Protein AF-A0A962EJI1-F1 (afdb_monomer)

Structure (mmCIF, N/CA/C/O backbone):
data_AF-A0A962EJI1-F1
#
_entry.id   AF-A0A962EJI1-F1
#
loop_
_atom_site.group_PDB
_atom_site.id
_atom_site.type_symbol
_atom_site.label_atom_id
_atom_site.label_alt_id
_atom_site.label_comp_id
_atom_site.label_asym_id
_atom_site.label_entity_id
_atom_site.label_seq_id
_atom_site.pdbx_PDB_ins_code
_atom_site.Cartn_x
_atom_site.Cartn_y
_atom_site.Cartn_z
_atom_site.occupancy
_atom_site.B_iso_or_equiv
_atom_site.auth_seq_id
_atom_site.auth_comp_id
_atom_site.auth_asym_id
_atom_site.auth_atom_id
_atom_site.pdbx_PDB_model_num
ATOM 1 N N . MET A 1 1 ? -19.651 -61.451 79.923 1.00 37.97 1 MET A N 1
ATOM 2 C CA . MET A 1 1 ? -18.186 -61.242 79.931 1.00 37.97 1 MET A CA 1
ATOM 3 C C . MET A 1 1 ? -17.567 -61.987 78.747 1.00 37.97 1 MET A C 1
ATOM 5 O O . MET A 1 1 ? -17.910 -63.138 78.554 1.00 37.97 1 MET A O 1
ATOM 9 N N . SER A 1 2 ? -16.692 -61.299 78.000 1.00 35.47 2 SER A N 1
ATOM 10 C CA . SER A 1 2 ? -15.609 -61.770 77.100 1.00 35.47 2 SER A CA 1
ATOM 11 C C . SER A 1 2 ? -15.859 -62.600 75.812 1.00 35.47 2 SER A C 1
ATOM 13 O O . SER A 1 2 ? -15.990 -63.813 75.849 1.00 35.47 2 SER A O 1
ATOM 15 N N . ARG A 1 3 ? -15.883 -61.888 74.667 1.00 38.97 3 ARG A N 1
ATOM 16 C CA . ARG A 1 3 ? -14.889 -61.799 73.553 1.00 38.97 3 ARG A CA 1
ATOM 17 C C . ARG A 1 3 ? -14.146 -63.028 72.938 1.00 38.97 3 ARG A C 1
ATOM 19 O O . ARG A 1 3 ? -13.414 -63.721 73.626 1.00 38.97 3 ARG A O 1
ATOM 26 N N . ILE A 1 4 ? -14.145 -62.997 71.583 1.00 40.22 4 ILE A N 1
ATOM 27 C CA . ILE A 1 4 ? -13.035 -63.137 70.582 1.00 40.22 4 ILE A CA 1
ATOM 28 C C . ILE A 1 4 ? -12.791 -64.489 69.863 1.00 40.22 4 ILE A C 1
ATOM 30 O O . ILE A 1 4 ? -12.141 -65.388 70.374 1.00 40.22 4 ILE A O 1
ATOM 34 N N . LEU A 1 5 ? -13.331 -64.565 68.631 1.00 41.03 5 LEU A N 1
ATOM 35 C CA . LEU A 1 5 ? -12.700 -64.548 67.283 1.00 41.03 5 LEU A CA 1
ATOM 36 C C . LEU A 1 5 ? -11.303 -65.153 67.014 1.00 41.03 5 LEU A C 1
ATOM 38 O O . LEU A 1 5 ? -10.319 -64.740 67.616 1.00 41.03 5 LEU A O 1
ATOM 42 N N . SER A 1 6 ? -11.236 -65.918 65.907 1.00 38.22 6 SER A N 1
ATOM 43 C CA . SER A 1 6 ? -10.336 -65.805 64.718 1.00 38.22 6 SER A CA 1
ATOM 44 C C . SER A 1 6 ? -9.845 -67.186 64.235 1.00 38.22 6 SER A C 1
ATOM 46 O O . SER A 1 6 ? -9.705 -68.077 65.058 1.00 38.22 6 SER A O 1
ATOM 48 N N . SER A 1 7 ? -9.496 -67.485 62.977 1.00 44.50 7 SER A N 1
ATOM 49 C CA . SER A 1 7 ? -9.760 -67.037 61.587 1.00 44.50 7 SER A CA 1
ATOM 50 C C . SER A 1 7 ? -8.966 -68.041 60.668 1.00 44.50 7 SER A C 1
ATOM 52 O O . SER A 1 7 ? -8.564 -69.080 61.193 1.00 44.50 7 SER A O 1
ATOM 54 N N . PRO A 1 8 ? -8.807 -67.903 59.327 1.00 53.12 8 PRO A N 1
ATOM 55 C CA . PRO A 1 8 ? -9.323 -68.912 58.391 1.00 53.12 8 PRO A CA 1
ATOM 56 C C . PRO A 1 8 ? -8.312 -69.503 57.365 1.00 53.12 8 PRO A C 1
ATOM 58 O O . PRO A 1 8 ? -7.119 -69.211 57.367 1.00 53.12 8 PRO A O 1
ATOM 61 N N . LEU A 1 9 ? -8.863 -70.361 56.492 1.00 40.50 9 LEU A N 1
ATOM 62 C CA . LEU A 1 9 ? -8.278 -71.176 55.413 1.00 40.50 9 LEU A CA 1
ATOM 63 C C . LEU A 1 9 ? -8.001 -70.427 54.089 1.00 40.50 9 LEU A C 1
ATOM 65 O O . LEU A 1 9 ? -8.629 -69.417 53.782 1.00 40.50 9 LEU A O 1
ATOM 69 N N . ALA A 1 10 ? -7.114 -71.014 53.273 1.00 41.50 10 ALA A N 1
ATOM 70 C CA . ALA A 1 10 ? -6.660 -70.562 51.952 1.00 41.50 10 ALA A CA 1
ATOM 71 C C . ALA A 1 10 ? -7.259 -71.370 50.772 1.00 41.50 10 ALA A C 1
ATOM 73 O O . ALA A 1 10 ? -7.620 -72.535 50.937 1.00 41.50 10 ALA A O 1
ATOM 74 N N . SER A 1 11 ? -7.280 -70.786 49.560 1.00 37.59 11 SER A N 1
ATOM 75 C CA . SER A 1 11 ? -7.369 -71.499 48.262 1.00 37.59 11 SER A CA 1
ATOM 76 C C . SER A 1 11 ? -6.949 -70.596 47.070 1.00 37.59 11 SER A C 1
ATOM 78 O O . SER A 1 11 ? -6.938 -69.376 47.244 1.00 37.59 11 SER A O 1
ATOM 80 N N . PRO A 1 12 ? -6.561 -71.145 45.891 1.00 45.94 12 PRO A N 1
ATOM 81 C CA . PRO A 1 12 ? -5.580 -70.534 44.986 1.00 45.94 12 PRO A CA 1
ATOM 82 C C . PRO A 1 12 ? -6.158 -69.748 43.790 1.00 45.94 12 PRO A C 1
ATOM 84 O O . PRO A 1 12 ? -7.315 -69.895 43.400 1.00 45.94 12 PRO A O 1
ATOM 87 N N . ILE A 1 13 ? -5.293 -68.930 43.180 1.00 41.53 13 ILE A N 1
ATOM 88 C CA . ILE A 1 13 ? -5.578 -67.966 42.104 1.00 41.53 13 ILE A CA 1
ATOM 89 C C . ILE A 1 13 ? -5.274 -68.570 40.718 1.00 41.53 13 ILE A C 1
ATOM 91 O O . ILE A 1 13 ? -4.205 -69.136 40.501 1.00 41.53 13 ILE A O 1
ATOM 95 N N . ARG A 1 14 ? -6.197 -68.390 39.759 1.00 42.75 14 ARG A N 1
ATOM 96 C CA . ARG A 1 14 ? -5.994 -68.557 38.304 1.00 42.75 14 ARG A CA 1
ATOM 97 C C . ARG A 1 14 ? -5.869 -67.171 37.658 1.00 42.75 14 ARG A C 1
ATOM 99 O O . ARG A 1 14 ? -6.742 -66.332 37.856 1.00 42.75 14 ARG A O 1
ATOM 106 N N . HIS A 1 15 ? -4.811 -66.936 36.883 1.00 38.19 15 HIS A N 1
ATOM 107 C CA . HIS A 1 15 ? -4.583 -65.674 36.172 1.00 38.19 15 HIS A CA 1
ATOM 108 C C . HIS A 1 15 ? -5.435 -65.583 34.894 1.00 38.19 15 HIS A C 1
ATOM 110 O O . HIS A 1 15 ? -5.278 -66.395 33.985 1.00 38.19 15 HIS A O 1
ATOM 116 N N . LEU A 1 16 ? -6.310 -64.575 34.822 1.00 40.06 16 LEU A N 1
ATOM 117 C CA . LEU A 1 16 ? -6.975 -64.116 33.600 1.00 40.06 16 LEU A CA 1
ATOM 118 C C . LEU A 1 16 ? -6.298 -62.804 33.169 1.00 40.06 16 LEU A C 1
ATOM 120 O O . LEU A 1 16 ? -6.292 -61.840 33.932 1.00 40.06 16 LEU A O 1
ATOM 124 N N . ILE A 1 17 ? -5.720 -62.759 31.968 1.00 43.72 17 ILE A N 1
ATOM 125 C CA . ILE A 1 17 ? -5.204 -61.521 31.366 1.00 43.72 17 ILE A CA 1
ATOM 126 C C . ILE A 1 17 ? -6.386 -60.840 30.667 1.00 43.72 17 ILE A C 1
ATOM 128 O O . ILE A 1 17 ? -6.816 -61.273 29.602 1.00 43.72 17 ILE A O 1
ATOM 132 N N . GLY A 1 18 ? -6.951 -59.811 31.301 1.00 37.31 18 GLY A N 1
ATOM 133 C CA . GLY A 1 18 ? -7.968 -58.947 30.703 1.00 37.31 18 GLY A CA 1
ATOM 134 C C . GLY A 1 18 ? -7.310 -57.828 29.897 1.00 37.31 18 GLY A C 1
ATOM 135 O O . GLY A 1 18 ? -6.569 -57.023 30.455 1.00 37.31 18 GLY A O 1
ATOM 136 N N . ALA A 1 19 ? -7.576 -57.774 28.592 1.00 40.53 19 ALA A N 1
ATOM 137 C CA . ALA A 1 19 ? -7.208 -56.641 27.751 1.00 40.53 19 ALA A CA 1
ATOM 138 C C . ALA A 1 19 ? -8.118 -55.447 28.088 1.00 40.53 19 ALA A C 1
ATOM 140 O O . ALA A 1 19 ? -9.315 -55.458 27.804 1.00 40.53 19 ALA A O 1
ATOM 141 N N . LEU A 1 20 ? -7.545 -54.430 28.730 1.00 37.09 20 L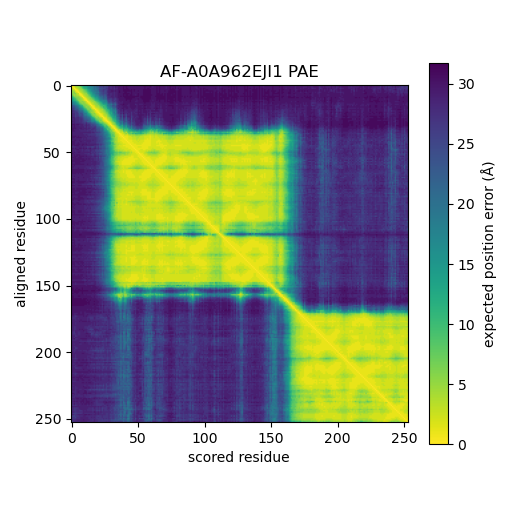EU A N 1
ATOM 142 C CA . LEU A 1 20 ? -8.203 -53.161 29.018 1.00 37.09 20 LEU A CA 1
ATOM 143 C C . LEU A 1 20 ? -8.188 -52.309 27.739 1.00 37.09 20 LEU A C 1
ATOM 145 O O . LEU A 1 20 ? -7.159 -51.741 27.381 1.00 37.09 20 LEU A O 1
ATOM 149 N N . ILE A 1 21 ? -9.316 -52.237 27.030 1.00 44.16 21 ILE A N 1
ATOM 150 C CA . ILE A 1 21 ? -9.494 -51.279 25.933 1.00 44.16 21 ILE A CA 1
ATOM 151 C C . ILE A 1 21 ? -9.747 -49.910 26.571 1.00 44.16 21 ILE A C 1
ATOM 153 O O . ILE A 1 21 ? -10.831 -49.640 27.086 1.00 44.16 21 ILE A O 1
ATOM 157 N N . LEU A 1 22 ? -8.722 -49.058 26.569 1.00 37.25 22 LEU A N 1
ATOM 158 C CA . LEU A 1 22 ? -8.846 -47.651 26.931 1.00 37.25 22 LEU A CA 1
ATOM 159 C C . LEU A 1 22 ? -9.613 -46.932 25.807 1.00 37.25 22 LEU A C 1
ATOM 161 O O . LEU A 1 22 ? -9.073 -46.715 24.724 1.00 37.25 22 LEU A O 1
ATOM 165 N N . PHE A 1 23 ? -10.863 -46.542 26.055 1.00 42.94 23 PHE A N 1
ATOM 166 C CA . PHE A 1 23 ? -11.499 -45.487 25.266 1.00 42.94 23 PHE A CA 1
ATOM 167 C C . PHE A 1 23 ? -10.866 -44.158 25.685 1.00 42.94 23 PHE A C 1
ATOM 169 O O . PHE A 1 23 ? -11.200 -43.605 26.732 1.00 42.94 23 PHE A O 1
ATOM 176 N N . ALA A 1 24 ? -9.922 -43.653 24.891 1.00 44.16 24 ALA A N 1
ATOM 177 C CA . ALA A 1 24 ? -9.497 -42.267 25.008 1.00 44.16 24 ALA A CA 1
ATOM 178 C C . ALA A 1 24 ? -10.683 -41.384 24.596 1.00 44.16 24 ALA A C 1
ATOM 180 O O . ALA A 1 24 ? -11.098 -41.389 23.437 1.00 44.16 24 ALA A O 1
ATOM 181 N N . ALA A 1 25 ? -11.264 -40.657 25.550 1.00 44.22 25 ALA A N 1
ATOM 182 C CA . ALA A 1 25 ? -12.193 -39.587 25.231 1.00 44.22 25 ALA A CA 1
ATOM 183 C C . ALA A 1 25 ? -11.424 -38.538 24.417 1.00 44.22 25 ALA A C 1
ATOM 185 O O . ALA A 1 25 ? -10.485 -37.924 24.923 1.00 44.22 25 ALA A O 1
ATOM 186 N N . ILE A 1 26 ? -11.802 -38.357 23.151 1.00 48.22 26 ILE A N 1
ATOM 187 C CA . ILE A 1 26 ? -11.354 -37.217 22.357 1.00 48.22 26 ILE A CA 1
ATOM 188 C C . ILE A 1 26 ? -12.030 -35.999 22.981 1.00 48.22 26 ILE A C 1
ATOM 190 O O . ILE A 1 26 ? -13.184 -35.693 22.692 1.00 48.22 26 ILE A O 1
ATOM 194 N N . VAL A 1 27 ? -11.328 -35.334 23.894 1.00 48.09 27 VAL A N 1
ATOM 195 C CA . VAL A 1 27 ? -11.632 -33.943 24.205 1.00 48.09 27 VAL A CA 1
ATOM 196 C C . VAL A 1 27 ? -11.301 -33.185 22.920 1.00 48.09 27 VAL A C 1
ATOM 198 O O . VAL A 1 27 ? -10.161 -33.306 22.462 1.00 48.09 27 VAL A O 1
ATOM 201 N N . PRO A 1 28 ? -12.240 -32.463 22.284 1.00 48.31 28 PRO A N 1
ATOM 202 C CA . PRO A 1 28 ? -11.873 -31.538 21.227 1.00 48.31 28 PRO A CA 1
ATOM 203 C C . PRO A 1 28 ? -10.970 -30.487 21.873 1.00 48.31 28 PRO A C 1
ATOM 205 O O . PRO A 1 28 ? -11.436 -29.571 22.547 1.00 48.31 28 PRO A O 1
ATOM 208 N N . GLY A 1 29 ? -9.658 -30.683 21.760 1.00 44.38 29 GLY A N 1
ATOM 209 C CA . GLY A 1 29 ? -8.701 -29.648 22.090 1.00 44.38 29 GLY A CA 1
ATOM 210 C C . GLY A 1 29 ? -8.988 -28.491 21.152 1.00 44.38 29 GLY A C 1
ATOM 211 O O . GLY A 1 29 ? -9.020 -2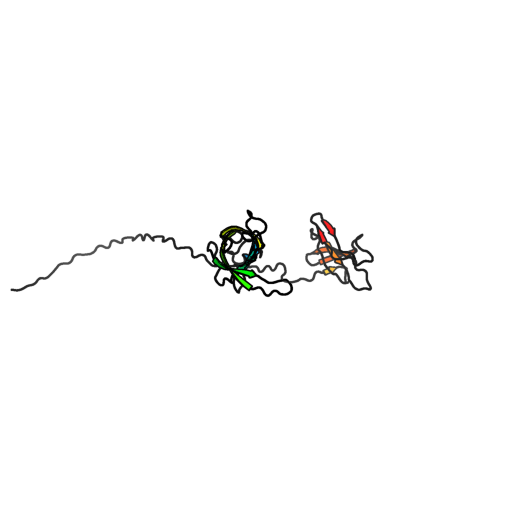8.691 19.937 1.00 44.38 29 GLY A O 1
ATOM 212 N N . SER A 1 30 ? -9.229 -27.301 21.704 1.00 54.75 30 SER A N 1
ATOM 213 C CA . SER A 1 30 ? -9.106 -26.082 20.917 1.00 54.75 30 SER A CA 1
ATOM 214 C C . SER A 1 30 ? -7.762 -26.161 20.207 1.00 54.75 30 SER A C 1
ATOM 216 O O . SER A 1 30 ? -6.723 -26.249 20.865 1.00 54.75 30 SER A O 1
ATOM 218 N N . LEU A 1 31 ? -7.783 -26.186 18.875 1.00 51.12 31 LEU A N 1
ATOM 219 C CA . LEU A 1 31 ? -6.605 -25.831 18.103 1.00 51.12 31 LEU A CA 1
ATOM 220 C C . LEU A 1 31 ? -6.277 -24.411 18.554 1.00 51.12 31 LEU A C 1
ATOM 222 O O . LEU A 1 31 ? -7.007 -23.480 18.225 1.00 51.12 31 LEU A O 1
ATOM 226 N N . ALA A 1 32 ? -5.267 -24.261 19.411 1.00 51.28 32 ALA A N 1
ATOM 227 C CA . ALA A 1 32 ? -4.707 -22.950 19.672 1.00 51.28 32 ALA A CA 1
ATOM 228 C C . ALA A 1 32 ? -4.275 -22.422 18.304 1.00 51.28 32 ALA A C 1
ATOM 230 O O . ALA A 1 32 ? -3.506 -23.096 17.612 1.00 51.28 32 ALA A O 1
ATOM 231 N N . ALA A 1 33 ? -4.850 -21.297 17.882 1.00 56.69 33 ALA A N 1
ATOM 232 C CA . ALA A 1 33 ? -4.404 -20.647 16.668 1.00 56.69 33 ALA A CA 1
ATOM 233 C C . ALA A 1 33 ? -2.918 -20.331 16.869 1.00 56.69 33 ALA A C 1
ATOM 235 O O . ALA A 1 33 ? -2.510 -19.772 17.886 1.00 56.69 33 ALA A O 1
ATOM 236 N N . LEU A 1 34 ? -2.084 -20.845 15.971 1.00 58.62 34 LEU A N 1
ATOM 237 C CA . LEU A 1 34 ? -0.660 -20.564 16.014 1.00 58.62 34 LEU A CA 1
ATOM 238 C C . LEU A 1 34 ? -0.446 -19.157 15.446 1.00 58.62 34 LEU A C 1
ATOM 240 O O . LEU A 1 34 ? -1.160 -18.771 14.517 1.00 58.62 34 LEU A O 1
ATOM 244 N N . PRO A 1 35 ? 0.516 -18.390 15.983 1.00 65.94 35 PRO A N 1
ATOM 245 C CA . PRO A 1 35 ? 0.858 -17.098 15.413 1.00 65.94 35 PRO A CA 1
ATOM 246 C C . PRO A 1 35 ? 1.312 -17.273 13.961 1.00 65.94 35 PRO A C 1
ATOM 248 O O . PRO A 1 35 ? 1.970 -18.261 13.621 1.00 65.94 35 PRO A O 1
ATOM 251 N N . LEU A 1 36 ? 0.978 -16.290 13.126 1.00 73.88 36 LEU A N 1
ATOM 252 C CA . LEU A 1 36 ? 1.404 -16.238 11.730 1.00 73.88 36 LEU A CA 1
ATOM 253 C C . LEU A 1 36 ? 2.932 -16.322 11.621 1.00 73.88 36 LEU A C 1
ATOM 255 O O . LEU A 1 36 ? 3.654 -15.650 12.360 1.00 73.88 36 LEU A O 1
ATOM 259 N N . SER A 1 37 ? 3.433 -17.100 10.663 1.00 76.31 37 SER A N 1
ATOM 260 C CA . SER A 1 37 ? 4.868 -17.171 10.361 1.00 76.31 37 SER A CA 1
ATOM 261 C C . SER A 1 37 ? 5.376 -15.922 9.640 1.00 76.31 37 SER A C 1
ATOM 263 O O . SER A 1 37 ? 6.553 -15.588 9.761 1.00 76.31 37 SER A O 1
ATOM 265 N N . GLN A 1 38 ? 4.501 -15.234 8.899 1.00 81.75 38 GLN A N 1
ATOM 266 C CA . GLN A 1 38 ? 4.799 -13.995 8.176 1.00 81.75 38 GLN A CA 1
ATOM 267 C C . GLN A 1 38 ? 3.653 -12.977 8.336 1.00 81.75 38 GLN A C 1
ATOM 269 O O . GLN A 1 38 ? 2.924 -12.690 7.381 1.00 81.75 38 GLN A O 1
ATOM 274 N N . PRO A 1 39 ? 3.460 -12.395 9.534 1.00 85.44 39 PRO A N 1
ATOM 275 C CA . PRO A 1 39 ? 2.362 -11.459 9.784 1.00 85.44 39 PRO A CA 1
ATOM 276 C C . PRO A 1 39 ? 2.482 -10.160 8.964 1.00 85.44 39 PRO A C 1
ATOM 278 O O . PRO A 1 39 ? 1.483 -9.482 8.731 1.00 85.44 39 PRO A O 1
ATOM 281 N N . GLN A 1 40 ? 3.677 -9.825 8.460 1.00 88.06 40 GLN A N 1
ATOM 282 C CA . GLN A 1 40 ? 3.925 -8.652 7.615 1.00 88.06 40 GLN A CA 1
ATOM 283 C C . GLN A 1 40 ? 3.166 -8.704 6.284 1.00 88.06 40 GLN A C 1
ATOM 285 O O . GLN A 1 40 ? 2.853 -7.645 5.740 1.00 88.06 40 GLN A O 1
ATOM 290 N N . ALA A 1 41 ? 2.809 -9.898 5.796 1.00 87.00 41 ALA A N 1
ATOM 291 C CA . ALA A 1 41 ? 2.001 -10.080 4.588 1.00 87.00 41 ALA A CA 1
ATOM 292 C C . ALA A 1 41 ? 0.572 -9.509 4.722 1.00 87.00 41 ALA A C 1
ATOM 294 O O . ALA A 1 41 ? -0.072 -9.202 3.720 1.00 87.00 41 ALA A O 1
ATOM 295 N N . LEU A 1 42 ? 0.086 -9.296 5.952 1.00 91.25 42 LEU A N 1
ATOM 296 C CA . LEU A 1 42 ? -1.187 -8.609 6.199 1.00 91.25 42 LEU A CA 1
ATOM 297 C C . LEU A 1 42 ? -1.101 -7.091 5.971 1.00 91.25 42 LEU A C 1
ATOM 299 O O . LEU A 1 42 ? -2.134 -6.424 5.854 1.00 91.25 42 LEU A O 1
ATOM 303 N N . SER A 1 43 ? 0.113 -6.532 5.895 1.00 93.81 43 SER A N 1
ATOM 304 C CA . SER A 1 43 ? 0.310 -5.104 5.654 1.00 93.81 43 SER A CA 1
ATOM 305 C C . SER A 1 43 ? -0.158 -4.722 4.256 1.00 93.81 43 SER A C 1
ATOM 307 O O . SER A 1 43 ? 0.283 -5.305 3.261 1.00 93.81 43 SER A O 1
ATOM 309 N N . GLY A 1 44 ? -1.019 -3.714 4.167 1.00 93.62 44 GLY A N 1
ATOM 310 C CA . GLY A 1 44 ? -1.591 -3.282 2.905 1.00 93.62 44 GLY A CA 1
ATOM 311 C C . GLY A 1 44 ? -2.879 -2.482 3.034 1.00 93.62 44 GLY A C 1
ATOM 312 O O . GLY A 1 44 ? -3.359 -2.190 4.128 1.00 93.62 44 GLY A O 1
ATOM 313 N N . ALA A 1 45 ? -3.442 -2.147 1.877 1.00 94.88 45 ALA A N 1
ATOM 314 C CA . ALA A 1 45 ? -4.764 -1.566 1.725 1.00 94.88 45 ALA A CA 1
ATOM 315 C C . ALA A 1 45 ? -5.833 -2.667 1.654 1.00 94.88 45 ALA A C 1
ATOM 317 O O . ALA A 1 45 ? -5.747 -3.586 0.835 1.00 94.88 45 ALA A O 1
ATOM 318 N N . TRP A 1 46 ? -6.864 -2.520 2.478 1.00 96.25 46 TRP A N 1
ATOM 319 C CA . TRP A 1 46 ? -8.014 -3.411 2.591 1.00 96.25 46 TRP A CA 1
ATOM 320 C C . TRP A 1 46 ? -9.301 -2.614 2.390 1.00 96.25 46 TRP A C 1
ATOM 322 O O . TRP A 1 46 ? -9.406 -1.470 2.833 1.00 96.25 46 TRP A O 1
ATOM 332 N N . TYR A 1 47 ? -10.297 -3.203 1.741 1.00 96.75 47 TYR A N 1
ATOM 333 C CA . TYR A 1 47 ? -11.564 -2.530 1.450 1.00 96.75 47 TYR A CA 1
ATOM 334 C C . TYR A 1 47 ? -12.727 -3.517 1.471 1.00 96.75 47 TYR A C 1
ATOM 336 O O . TYR A 1 47 ? -12.507 -4.722 1.394 1.00 96.75 47 TYR A O 1
ATOM 344 N N . ASP A 1 48 ? -13.953 -3.005 1.573 1.00 97.25 48 ASP A N 1
ATOM 345 C CA . ASP A 1 48 ? -15.159 -3.802 1.358 1.00 97.25 48 ASP A CA 1
ATOM 346 C C . ASP A 1 48 ? -15.620 -3.642 -0.096 1.00 97.25 48 ASP A C 1
ATOM 348 O O . ASP A 1 48 ? -15.943 -2.527 -0.496 1.00 97.25 48 ASP A O 1
ATOM 352 N N . PRO A 1 49 ? -15.676 -4.706 -0.917 1.00 94.62 49 PRO A N 1
ATOM 353 C CA . PRO A 1 49 ? -16.143 -4.601 -2.299 1.00 94.62 49 PRO A CA 1
ATOM 354 C C . PRO A 1 49 ? -17.578 -4.074 -2.459 1.00 94.62 49 PRO A C 1
ATOM 356 O O . PRO A 1 49 ? -17.947 -3.646 -3.554 1.00 94.62 49 PRO A O 1
ATOM 359 N N . ALA A 1 50 ? -18.398 -4.117 -1.404 1.00 93.06 50 ALA A N 1
ATOM 360 C CA . ALA A 1 50 ? -19.752 -3.576 -1.393 1.00 93.06 50 ALA A CA 1
ATOM 361 C C . ALA A 1 50 ? -19.813 -2.072 -1.058 1.00 93.06 50 ALA A C 1
ATOM 363 O O . ALA A 1 50 ? -20.881 -1.472 -1.218 1.00 93.06 50 ALA A O 1
ATOM 364 N N . SER A 1 51 ? -18.710 -1.445 -0.624 1.00 88.12 51 SER A N 1
ATOM 365 C CA . SER A 1 51 ? -18.643 -0.006 -0.344 1.00 88.12 51 SER A CA 1
AT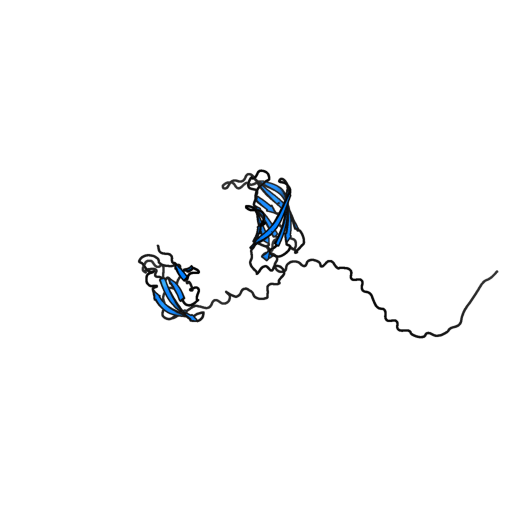OM 366 C C . SER A 1 51 ? -17.472 0.680 -1.059 1.00 88.12 51 SER A C 1
ATOM 368 O O . SER A 1 51 ? -16.357 0.182 -1.146 1.00 88.12 51 SER A O 1
ATOM 370 N N . ASN A 1 52 ? -17.731 1.867 -1.611 1.00 89.44 52 ASN A N 1
ATOM 371 C CA . ASN A 1 52 ? -16.730 2.652 -2.337 1.00 89.44 52 ASN A CA 1
ATOM 372 C C . ASN A 1 52 ? -16.349 3.911 -1.551 1.00 89.44 52 ASN A C 1
ATOM 374 O O . ASN A 1 52 ? -17.174 4.477 -0.837 1.00 89.44 52 ASN A O 1
ATOM 378 N N . GLY A 1 53 ? -15.124 4.402 -1.763 1.00 91.25 53 GLY A N 1
ATOM 379 C CA . GLY A 1 53 ? -14.650 5.675 -1.198 1.00 91.25 53 GLY A CA 1
ATOM 380 C C . GLY A 1 53 ? -14.135 5.588 0.241 1.00 91.25 53 GLY A C 1
ATOM 381 O O . GLY A 1 53 ? -13.844 6.615 0.847 1.00 91.25 53 GLY A O 1
ATOM 382 N N . GLU A 1 54 ? -14.000 4.380 0.777 1.00 96.00 54 GLU A N 1
ATOM 383 C CA . GLU A 1 54 ? -13.505 4.128 2.123 1.00 96.00 54 GLU A CA 1
ATOM 384 C C . GLU A 1 54 ? -12.654 2.859 2.166 1.00 96.00 54 GLU A C 1
ATOM 386 O O . GLU A 1 54 ? -12.724 2.014 1.275 1.00 96.00 54 GLU A O 1
ATOM 391 N N . GLY A 1 55 ? -11.837 2.720 3.203 1.00 97.38 55 GLY A N 1
ATOM 392 C CA . GLY A 1 55 ? -10.977 1.556 3.348 1.00 97.38 55 GLY A CA 1
ATOM 393 C C . GLY A 1 55 ? -10.046 1.649 4.540 1.00 97.38 55 GLY A C 1
ATOM 394 O O . GLY A 1 55 ? -10.011 2.647 5.263 1.00 97.38 55 GLY A O 1
ATOM 395 N N . TYR A 1 56 ? -9.291 0.581 4.733 1.00 98.25 56 TYR A N 1
ATOM 396 C CA . TYR A 1 56 ? -8.350 0.408 5.822 1.00 98.25 56 TYR A CA 1
ATOM 397 C C . TYR A 1 56 ? -6.941 0.304 5.252 1.00 98.25 56 TYR A C 1
ATOM 399 O O . TYR A 1 56 ? -6.731 -0.290 4.195 1.00 98.25 56 TYR A O 1
ATOM 407 N N . PHE A 1 57 ? -5.966 0.843 5.968 1.00 97.81 57 PHE A N 1
ATOM 408 C CA . PHE A 1 57 ? -4.565 0.548 5.724 1.00 97.81 57 PHE A CA 1
ATOM 409 C C . PHE A 1 57 ? -3.984 -0.086 6.979 1.00 97.81 57 PHE A C 1
ATOM 411 O O . PHE A 1 57 ? -4.024 0.497 8.060 1.00 97.81 57 PHE A O 1
ATOM 418 N N . VAL A 1 58 ? -3.481 -1.304 6.837 1.00 97.25 58 VAL A N 1
ATOM 419 C CA . VAL A 1 58 ? -2.867 -2.065 7.922 1.00 97.25 58 VAL A CA 1
ATOM 420 C C . VAL A 1 58 ? -1.365 -2.039 7.712 1.00 97.25 58 VAL A C 1
ATOM 422 O O . VAL A 1 58 ? -0.883 -2.324 6.618 1.00 97.25 58 VAL A O 1
ATOM 425 N N . LEU A 1 59 ? -0.621 -1.720 8.763 1.00 95.56 59 LEU A N 1
ATOM 426 C CA . LEU A 1 59 ? 0.826 -1.849 8.800 1.00 95.56 59 LEU A CA 1
ATOM 427 C C . LEU A 1 59 ? 1.191 -2.796 9.932 1.00 95.56 59 LEU A C 1
ATOM 429 O O . LEU A 1 59 ? 0.906 -2.506 11.090 1.00 95.56 59 LEU A O 1
ATOM 433 N N . VAL A 1 60 ? 1.847 -3.899 9.594 1.00 93.38 60 VAL A N 1
ATOM 434 C CA . VAL A 1 60 ? 2.427 -4.843 10.545 1.00 93.38 60 VAL A CA 1
ATOM 435 C C . VAL A 1 60 ? 3.944 -4.738 10.457 1.00 93.38 60 VAL A C 1
ATOM 437 O O . VAL A 1 60 ? 4.542 -5.034 9.423 1.00 93.38 60 VAL A O 1
ATOM 440 N N . ALA A 1 61 ? 4.567 -4.324 11.555 1.00 90.19 61 ALA A N 1
ATOM 441 C CA . ALA A 1 61 ? 6.014 -4.211 11.697 1.00 90.19 61 ALA A CA 1
ATOM 442 C C . ALA A 1 61 ? 6.484 -4.928 12.972 1.00 90.19 61 ALA A C 1
ATOM 444 O O . ALA A 1 61 ? 5.675 -5.368 13.787 1.00 90.19 61 ALA A O 1
ATOM 445 N N . GLU A 1 62 ? 7.800 -5.015 13.177 1.00 86.50 62 GLU A N 1
ATOM 446 C CA . GLU A 1 62 ? 8.382 -5.622 14.387 1.00 86.50 62 GLU A CA 1
ATOM 447 C C . GLU A 1 62 ? 7.920 -4.933 15.681 1.00 86.50 62 GLU A C 1
ATOM 449 O O . GLU A 1 62 ? 7.761 -5.580 16.712 1.00 86.50 62 GLU A O 1
ATOM 454 N N . SER A 1 63 ? 7.664 -3.623 15.630 1.00 89.00 63 SER A N 1
ATOM 455 C CA . SER A 1 63 ? 7.186 -2.833 16.770 1.00 89.00 63 SER A CA 1
ATOM 456 C C . SER A 1 63 ? 5.693 -3.007 17.078 1.00 89.00 63 SER A C 1
ATOM 458 O O . SER A 1 63 ? 5.207 -2.425 18.047 1.00 89.00 63 SER A O 1
ATOM 460 N N . GLY A 1 64 ? 4.956 -3.748 16.246 1.00 93.88 64 GLY A N 1
ATOM 461 C CA . GLY A 1 64 ? 3.518 -3.961 16.374 1.00 93.88 64 GLY A CA 1
ATOM 462 C C . GLY A 1 64 ? 2.731 -3.616 15.110 1.00 93.88 64 GLY A C 1
ATOM 463 O O . GLY A 1 64 ? 3.288 -3.230 14.078 1.00 93.88 64 GLY A O 1
ATOM 464 N N . MET A 1 65 ? 1.411 -3.755 15.211 1.00 96.62 65 MET A N 1
ATOM 465 C CA . MET A 1 65 ? 0.458 -3.458 14.145 1.00 96.62 65 MET A CA 1
ATOM 466 C C . MET A 1 65 ? -0.301 -2.160 14.426 1.00 96.62 65 MET A C 1
ATOM 468 O O . MET A 1 65 ? -0.779 -1.939 15.536 1.00 96.62 65 MET A O 1
ATOM 472 N N . VAL A 1 66 ? -0.464 -1.332 13.397 1.00 98.06 66 VAL A N 1
ATOM 473 C CA . VAL A 1 66 ? -1.360 -0.169 13.401 1.00 98.06 66 VAL A CA 1
ATOM 474 C C . VAL A 1 66 ? -2.318 -0.299 12.225 1.00 98.06 66 VAL A C 1
ATOM 476 O O . VAL A 1 66 ? -1.923 -0.703 11.131 1.00 98.06 66 VAL A O 1
ATOM 479 N N . ALA A 1 67 ? -3.577 0.061 12.446 1.00 98.25 67 ALA A N 1
ATOM 480 C CA . ALA A 1 67 ? -4.573 0.186 11.398 1.00 98.25 67 ALA A CA 1
ATOM 481 C C . ALA A 1 67 ? -5.043 1.638 11.309 1.00 98.25 67 ALA A C 1
ATOM 483 O O . ALA A 1 67 ? -5.372 2.268 12.316 1.00 98.25 67 ALA A O 1
ATOM 484 N N . THR A 1 68 ? -5.110 2.165 10.093 1.00 98.44 68 THR A N 1
ATOM 485 C CA . THR A 1 68 ? -5.833 3.400 9.801 1.00 98.44 68 THR A CA 1
ATOM 486 C C . THR A 1 68 ? -7.082 3.088 9.001 1.00 98.44 68 THR A C 1
ATOM 488 O O . THR A 1 68 ? -7.133 2.117 8.247 1.00 98.44 68 THR A O 1
ATOM 491 N N . TRP A 1 69 ? -8.108 3.911 9.172 1.00 98.44 69 TRP A N 1
ATOM 492 C CA . TRP A 1 69 ? -9.307 3.875 8.350 1.00 98.44 69 TRP A CA 1
ATOM 493 C C . TRP A 1 69 ? -9.565 5.255 7.759 1.00 98.44 69 TRP A C 1
ATOM 495 O O . TRP A 1 69 ? -9.459 6.270 8.450 1.00 98.44 69 TRP A O 1
ATOM 505 N N . TYR A 1 70 ? -9.919 5.278 6.481 1.00 98.06 70 TYR A N 1
ATOM 506 C CA . TYR A 1 70 ? -10.281 6.477 5.743 1.00 98.06 70 TYR A CA 1
ATOM 507 C C . TYR A 1 70 ? -11.706 6.317 5.230 1.00 98.06 70 TYR A C 1
ATOM 509 O O . TYR A 1 70 ? -12.012 5.325 4.571 1.00 98.06 70 TYR A O 1
ATOM 517 N N . GLY A 1 71 ? -12.562 7.298 5.494 1.00 97.44 71 GLY A N 1
ATOM 518 C CA . GLY A 1 71 ? -13.913 7.333 4.950 1.00 97.44 71 GLY A CA 1
ATOM 519 C C . GLY A 1 71 ? -14.656 8.585 5.390 1.00 97.44 71 GLY A C 1
ATOM 520 O O . GLY A 1 71 ? -14.096 9.685 5.342 1.00 97.44 71 GLY A O 1
ATOM 521 N N . TYR A 1 72 ? -15.914 8.419 5.797 1.00 96.88 72 TYR A N 1
ATOM 522 C CA . TYR A 1 72 ? -16.818 9.520 6.116 1.00 96.88 72 TYR A CA 1
ATOM 523 C C . TYR A 1 72 ? -17.552 9.314 7.448 1.00 96.88 72 TYR A C 1
ATOM 525 O O . TYR A 1 72 ? -17.859 8.183 7.821 1.00 96.88 72 TYR A O 1
ATOM 533 N N . ASP A 1 73 ? -17.821 10.406 8.159 1.00 96.44 73 ASP A N 1
ATOM 534 C CA . ASP A 1 73 ? -18.625 10.422 9.385 1.00 96.44 73 ASP A CA 1
ATOM 535 C C . ASP A 1 73 ? -20.138 10.328 9.095 1.00 96.44 73 ASP A C 1
ATOM 537 O O . ASP A 1 73 ? -20.572 10.304 7.937 1.00 96.44 73 ASP A O 1
ATOM 541 N N . ALA A 1 74 ? -20.970 10.293 10.142 1.00 96.38 74 ALA A N 1
ATOM 542 C CA . ALA A 1 74 ? -22.424 10.172 9.989 1.00 96.38 74 ALA A CA 1
ATOM 543 C C . ALA A 1 74 ? -23.089 11.402 9.328 1.00 96.38 74 ALA A C 1
ATOM 545 O O . ALA A 1 74 ? -24.272 11.357 8.986 1.00 96.38 74 ALA A O 1
ATOM 546 N N . GLN A 1 75 ? -22.353 12.503 9.139 1.00 96.88 75 GLN A N 1
ATOM 547 C CA . GLN A 1 75 ? -22.792 13.710 8.435 1.00 96.88 75 GLN A CA 1
ATOM 548 C C . GLN A 1 75 ? -22.178 13.828 7.026 1.00 96.88 75 GLN A C 1
ATOM 550 O O . GLN A 1 75 ? -22.402 14.826 6.334 1.00 96.88 75 GLN A O 1
ATOM 555 N N . GLY A 1 76 ? -21.422 12.822 6.578 1.00 95.31 76 GLY A N 1
ATOM 556 C CA . GLY A 1 76 ? -20.789 12.780 5.263 1.00 95.31 76 GLY A CA 1
ATOM 557 C C . GLY A 1 76 ? -19.511 13.618 5.139 1.00 95.31 76 GLY A C 1
ATOM 558 O O . GLY A 1 76 ? -19.057 13.854 4.018 1.00 95.31 76 GLY A O 1
ATOM 559 N N . GLN A 1 77 ? -18.919 14.089 6.241 1.00 95.44 77 GLN A N 1
ATOM 560 C CA . GLN A 1 77 ? -17.601 14.733 6.213 1.00 95.44 77 GLN A CA 1
ATOM 561 C C . GLN A 1 77 ? -16.492 13.685 6.229 1.00 95.44 77 GLN A C 1
ATOM 563 O O . GLN A 1 77 ? -16.679 12.580 6.724 1.00 95.44 77 GLN A O 1
ATOM 568 N N . ARG A 1 78 ? -15.314 14.023 5.691 1.00 95.25 78 ARG A N 1
ATOM 569 C CA . ARG A 1 78 ? -14.160 13.111 5.711 1.00 95.25 78 ARG A CA 1
ATOM 570 C C . ARG A 1 78 ? -13.739 12.819 7.148 1.00 95.25 78 ARG A C 1
ATOM 572 O O . ARG A 1 78 ? -13.496 13.746 7.917 1.00 95.25 78 ARG A O 1
ATOM 579 N N . LEU A 1 79 ? -13.558 11.542 7.449 1.00 95.62 79 LEU A N 1
ATOM 580 C CA . LEU A 1 79 ? -13.119 11.047 8.742 1.00 95.62 79 LEU A CA 1
ATOM 581 C C . LEU A 1 79 ? -11.934 10.105 8.548 1.00 95.62 79 LEU A C 1
ATOM 583 O O . LEU A 1 79 ? -12.006 9.140 7.786 1.00 95.62 79 LEU A O 1
ATOM 587 N N . TRP A 1 80 ? -10.840 10.405 9.244 1.00 96.56 80 TRP A N 1
ATOM 588 C CA . TRP A 1 80 ? -9.634 9.587 9.267 1.00 96.56 80 TRP A CA 1
ATOM 589 C C . TRP A 1 80 ? -9.394 9.118 10.693 1.00 96.56 80 TRP A C 1
ATOM 591 O O . TRP A 1 80 ? -9.344 9.932 11.619 1.00 96.56 80 TRP A O 1
ATOM 601 N N . LEU A 1 81 ? -9.256 7.809 10.852 1.00 98.31 81 LEU A N 1
ATOM 602 C CA . LEU A 1 81 ? -9.057 7.156 12.135 1.00 98.31 81 LEU A CA 1
ATOM 603 C C . LEU A 1 81 ? -7.706 6.455 12.142 1.00 98.31 81 LEU A C 1
ATOM 605 O O . LEU A 1 81 ? -7.308 5.857 11.143 1.00 98.31 81 LEU A O 1
ATOM 609 N N . VAL A 1 82 ? -7.025 6.503 13.278 1.00 98.00 82 VAL A N 1
ATOM 610 C CA . VAL A 1 82 ? -5.793 5.755 13.540 1.00 98.00 82 VAL A CA 1
ATOM 611 C C . VAL A 1 82 ? -5.965 4.953 14.818 1.00 98.00 82 VAL A C 1
ATOM 613 O O . VAL A 1 82 ? -6.519 5.456 15.798 1.00 98.00 82 VAL A O 1
ATOM 616 N N . SER A 1 83 ? -5.535 3.697 14.803 1.00 98.56 83 SER A N 1
ATOM 617 C CA . SER A 1 83 ? -5.560 2.853 15.988 1.00 98.56 83 SER A CA 1
ATOM 618 C C . SER A 1 83 ? -4.406 3.155 16.937 1.00 98.56 83 SER A C 1
ATOM 620 O O . SER A 1 83 ? -3.380 3.714 16.552 1.00 98.56 83 SER A O 1
ATOM 622 N N . GLU A 1 84 ? -4.534 2.706 18.181 1.00 97.75 84 GLU A N 1
ATOM 623 C CA . GLU A 1 84 ? -3.351 2.406 18.990 1.00 97.75 84 GLU A CA 1
ATOM 624 C C . GLU A 1 84 ? -2.490 1.304 18.343 1.00 97.75 84 GLU A C 1
ATOM 626 O O . GLU A 1 84 ? -2.933 0.591 17.434 1.00 97.75 84 GLU A O 1
ATOM 631 N N . THR A 1 85 ? -1.258 1.147 18.825 1.00 97.88 85 THR A N 1
ATOM 632 C CA . THR A 1 85 ? -0.372 0.064 18.385 1.00 97.88 85 THR A CA 1
ATOM 633 C C . THR A 1 85 ? -0.732 -1.239 19.091 1.00 97.88 85 THR A C 1
ATOM 635 O O . THR A 1 85 ? -0.641 -1.340 20.314 1.00 97.88 85 THR A O 1
ATOM 638 N N . PHE A 1 86 ? -1.072 -2.265 18.318 1.00 97.56 86 PHE A N 1
ATOM 639 C CA . PHE A 1 86 ? -1.203 -3.631 18.806 1.00 97.56 86 PHE A CA 1
ATOM 640 C C . PHE A 1 86 ? 0.170 -4.296 18.907 1.00 97.56 86 PHE A C 1
ATOM 642 O O . PHE A 1 86 ? 0.878 -4.402 17.910 1.00 97.56 86 PHE A O 1
ATOM 649 N N . THR A 1 87 ? 0.542 -4.777 20.092 1.00 95.50 87 THR A N 1
ATOM 650 C CA . THR A 1 87 ? 1.844 -5.426 20.346 1.00 95.50 87 THR A CA 1
ATOM 651 C C . THR A 1 87 ? 1.744 -6.937 20.570 1.00 95.50 87 THR A C 1
ATOM 653 O O . THR A 1 87 ? 2.745 -7.580 20.879 1.00 95.50 87 THR A O 1
ATOM 656 N N . GLY A 1 88 ? 0.544 -7.512 20.442 1.00 90.81 88 GLY A N 1
ATOM 657 C CA . GLY A 1 88 ? 0.334 -8.955 20.517 1.00 90.81 88 GLY A CA 1
ATOM 658 C C . GLY A 1 88 ? 0.645 -9.668 19.200 1.00 90.81 88 GLY A C 1
ATOM 659 O O . GLY A 1 88 ? 0.930 -9.044 18.178 1.00 90.81 88 GLY A O 1
ATOM 660 N N . ASN A 1 89 ? 0.537 -10.995 19.220 1.00 88.31 89 ASN A N 1
ATOM 661 C CA . ASN A 1 89 ? 0.606 -11.791 17.999 1.00 88.31 89 ASN A CA 1
ATOM 662 C C . ASN A 1 89 ? -0.717 -11.697 17.239 1.00 88.31 89 ASN A C 1
ATOM 664 O O . ASN A 1 89 ? -1.790 -11.768 17.838 1.00 88.31 89 ASN A O 1
ATOM 668 N N . VAL A 1 90 ? -0.633 -11.548 15.919 1.00 89.31 90 VAL A N 1
ATOM 669 C CA . VAL A 1 90 ? -1.804 -11.651 15.047 1.00 89.31 90 VAL A CA 1
ATOM 670 C C . VAL A 1 90 ? -2.040 -13.126 14.735 1.00 89.31 90 VAL A C 1
ATOM 672 O O . VAL A 1 90 ? -1.125 -13.832 14.310 1.00 89.31 90 VAL A O 1
ATOM 675 N N . GLU A 1 91 ? -3.271 -13.574 14.955 1.00 89.88 91 GLU A N 1
ATOM 676 C CA . GLU A 1 91 ? -3.730 -14.943 14.722 1.00 89.88 91 GLU A CA 1
ATOM 677 C C . GLU A 1 91 ? -4.946 -14.905 13.786 1.00 89.88 91 GLU A C 1
ATOM 679 O O . GLU A 1 91 ? -5.835 -14.063 13.948 1.00 89.88 91 GLU A O 1
ATOM 684 N N . LEU A 1 92 ? -5.003 -15.808 12.802 1.00 89.62 92 LEU A N 1
ATOM 685 C CA . LEU A 1 92 ? -6.161 -15.897 11.910 1.00 89.62 92 LEU A CA 1
ATOM 686 C C . LEU A 1 92 ? -7.401 -16.389 12.656 1.00 89.62 92 LEU A C 1
ATOM 688 O O . LEU A 1 92 ? -7.335 -17.218 13.562 1.00 89.62 92 LEU A O 1
ATOM 692 N N . GLY A 1 93 ? -8.558 -15.866 12.263 1.00 90.50 93 GLY A N 1
ATOM 693 C CA . GLY A 1 93 ? -9.854 -16.150 12.866 1.00 90.50 93 GLY A CA 1
ATOM 694 C C . GLY A 1 93 ? -10.068 -15.509 14.241 1.00 90.50 93 GLY A C 1
ATOM 695 O O . GLY A 1 93 ? -11.196 -15.536 14.741 1.00 90.50 93 GLY A O 1
ATOM 696 N N . VAL A 1 94 ? -9.044 -14.890 14.839 1.00 94.00 94 VAL A N 1
ATOM 697 C CA . VAL A 1 94 ? -9.124 -14.261 16.162 1.00 94.00 94 VAL A CA 1
ATOM 698 C C . VAL A 1 94 ? -9.290 -12.744 16.014 1.00 94.00 94 VAL A C 1
ATOM 700 O O . VAL A 1 94 ? -8.452 -12.090 15.393 1.00 94.00 94 VAL A O 1
ATOM 703 N N . PRO A 1 95 ? -10.366 -12.145 16.556 1.00 96.06 95 PRO A N 1
ATOM 704 C CA . PRO A 1 95 ? -10.558 -10.704 16.485 1.00 96.06 95 PRO A CA 1
ATOM 705 C C . PRO A 1 95 ? -9.618 -9.962 17.441 1.00 96.06 95 PRO A C 1
ATOM 707 O O . PRO A 1 95 ? -9.560 -10.247 18.637 1.00 96.06 95 PRO A O 1
ATOM 710 N N . ILE A 1 96 ? -8.956 -8.935 16.920 1.00 96.31 96 ILE A N 1
ATOM 711 C CA . ILE A 1 96 ? -8.171 -7.955 17.669 1.00 96.31 96 ILE A CA 1
ATOM 712 C C . ILE A 1 96 ? -9.038 -6.714 17.862 1.00 96.31 96 ILE A C 1
ATOM 714 O O . ILE A 1 96 ? -9.636 -6.233 16.905 1.00 96.31 96 ILE A O 1
ATOM 718 N N . THR A 1 97 ? -9.119 -6.180 19.082 1.00 98.06 97 THR A N 1
ATOM 719 C CA . THR A 1 97 ? -9.857 -4.935 19.358 1.00 98.06 97 THR A CA 1
ATOM 720 C C . THR A 1 97 ? -8.884 -3.820 19.700 1.00 98.06 97 THR A C 1
ATOM 722 O O . THR A 1 97 ? -8.061 -3.991 20.593 1.00 98.06 97 THR A O 1
ATOM 725 N N . LEU A 1 98 ? -8.998 -2.694 18.997 1.00 98.44 98 LEU A N 1
ATOM 726 C CA . LEU A 1 98 ? -8.118 -1.536 19.117 1.00 98.44 98 LEU A CA 1
ATOM 727 C C . LEU A 1 98 ? -8.928 -0.271 19.354 1.00 98.44 98 LEU A C 1
ATOM 729 O O . LEU A 1 98 ? -9.950 -0.055 18.700 1.00 98.44 98 LEU A O 1
ATOM 733 N N . ASN A 1 99 ? -8.441 0.593 20.235 1.00 98.62 99 ASN A N 1
ATOM 734 C CA . ASN A 1 99 ? -8.953 1.952 20.360 1.00 98.62 99 ASN A CA 1
ATOM 735 C C . ASN A 1 99 ? -8.593 2.768 19.114 1.00 98.62 99 ASN A C 1
ATOM 737 O O . ASN A 1 99 ? -7.475 2.674 18.606 1.00 98.62 99 ASN A O 1
ATOM 741 N N . LEU A 1 100 ? -9.536 3.582 18.640 1.00 98.62 100 LEU A N 1
ATOM 742 C CA . LEU A 1 100 ? -9.370 4.483 17.505 1.00 98.62 100 LEU A CA 1
ATOM 743 C C . LEU A 1 100 ? -9.425 5.940 17.940 1.00 98.62 100 LEU A C 1
ATOM 745 O O . LEU A 1 100 ? -10.264 6.345 18.753 1.00 98.62 100 LEU A O 1
ATOM 749 N N . PHE A 1 101 ? -8.585 6.734 17.294 1.00 97.75 101 PHE A N 1
ATOM 750 C CA . PHE A 1 101 ? -8.457 8.162 17.513 1.00 97.75 101 PHE A CA 1
ATOM 751 C C . PHE A 1 101 ? -8.614 8.924 16.202 1.00 97.75 101 PHE A C 1
ATOM 753 O O . PHE A 1 101 ? -8.278 8.418 15.131 1.00 97.75 101 PHE A O 1
ATOM 760 N N . ARG A 1 102 ? -9.078 10.169 16.299 1.00 95.25 102 ARG A N 1
ATOM 761 C CA . ARG A 1 102 ? -9.117 11.127 15.189 1.00 95.25 102 ARG A CA 1
ATOM 762 C C . ARG A 1 102 ? -8.333 12.384 15.545 1.00 95.25 102 ARG A C 1
ATOM 764 O O . ARG A 1 102 ? -8.270 12.769 16.711 1.00 95.25 102 ARG A O 1
ATOM 771 N N . GLY A 1 103 ? -7.771 13.037 14.534 1.00 91.25 103 GLY A N 1
ATOM 772 C CA . GLY A 1 103 ? -7.191 14.371 14.673 1.00 91.25 103 GLY A CA 1
ATOM 773 C C . GLY A 1 103 ? -8.225 15.463 14.393 1.00 91.25 103 GLY A C 1
ATOM 774 O O . GLY A 1 103 ? -9.014 15.329 13.458 1.00 91.25 103 GLY A O 1
ATOM 775 N N . SER A 1 104 ? -8.202 16.558 15.152 1.00 87.31 104 SER A N 1
ATOM 776 C CA . SER A 1 104 ? -9.044 17.740 14.913 1.00 87.31 104 SER A CA 1
ATOM 777 C C . SER A 1 104 ? -8.243 19.046 15.008 1.00 87.31 104 SER A C 1
ATOM 779 O O . SER A 1 104 ? -7.232 19.119 15.701 1.00 87.31 104 SER A O 1
ATOM 781 N N . GLY A 1 105 ? -8.673 20.093 14.297 1.00 86.12 105 GLY A N 1
ATOM 782 C CA . GLY A 1 105 ? -8.149 21.463 14.449 1.00 86.12 105 GLY A CA 1
ATOM 783 C C . GLY A 1 105 ? -6.852 21.817 13.704 1.00 86.12 105 GLY A C 1
ATOM 784 O O . GLY A 1 105 ? -6.548 23.000 13.579 1.00 86.12 105 GLY A O 1
ATOM 785 N N . GLY A 1 106 ? -6.114 20.843 13.165 1.00 85.88 106 GLY A N 1
ATOM 786 C CA . GLY A 1 106 ? -4.901 21.106 12.382 1.00 85.88 106 GLY A CA 1
ATOM 787 C C . GLY A 1 106 ? -5.184 21.693 10.990 1.00 85.88 106 GLY A C 1
ATOM 788 O O . GLY A 1 106 ? -6.164 21.340 10.335 1.00 85.88 106 GLY A O 1
ATOM 789 N N . VAL A 1 107 ? -4.283 22.549 10.504 1.00 88.19 107 VAL A N 1
ATOM 790 C CA . VAL A 1 107 ? -4.225 23.005 9.100 1.00 88.19 107 VAL A CA 1
ATOM 791 C C . VAL A 1 107 ? -2.853 22.691 8.504 1.00 88.19 107 VAL A C 1
ATOM 793 O O . VAL A 1 107 ? -1.900 22.457 9.242 1.00 88.19 107 VAL A O 1
ATOM 796 N N . PHE A 1 108 ? -2.719 22.716 7.172 1.00 88.75 108 PHE A N 1
ATOM 797 C CA . PHE A 1 108 ? -1.483 22.305 6.481 1.00 88.75 108 PHE A CA 1
ATOM 798 C C . PHE A 1 108 ? -0.210 22.995 7.011 1.00 88.75 108 PHE A C 1
ATOM 800 O O . PHE A 1 108 ? 0.828 22.358 7.147 1.00 88.75 108 PHE A O 1
ATOM 807 N N . THR A 1 109 ? -0.291 24.283 7.356 1.00 93.38 109 THR A N 1
ATOM 808 C CA . THR A 1 109 ? 0.846 25.072 7.863 1.00 93.38 109 THR A CA 1
ATOM 809 C C . THR A 1 109 ? 0.996 25.050 9.385 1.00 93.38 109 THR A C 1
ATOM 811 O O . THR A 1 109 ? 2.012 25.507 9.903 1.00 93.38 109 THR A O 1
ATOM 814 N N . GLN A 1 110 ? -0.008 24.555 10.111 1.00 87.06 110 GLN A N 1
ATOM 815 C CA . GLN A 1 110 ? -0.046 24.497 11.573 1.00 87.06 110 GLN A CA 1
ATOM 816 C C . GLN A 1 110 ? -0.764 23.207 11.988 1.00 87.06 110 GLN A C 1
ATOM 818 O O . GLN A 1 110 ? -1.958 23.226 12.301 1.00 87.06 110 GLN A O 1
ATOM 823 N N . PRO A 1 111 ? -0.061 22.063 11.983 1.00 79.44 111 PRO A N 1
ATOM 824 C CA . PRO A 1 111 ? -0.656 20.751 12.212 1.00 79.44 111 PRO A CA 1
ATOM 825 C C . PRO A 1 111 ? -0.920 20.484 13.702 1.00 79.44 111 PRO A C 1
ATOM 827 O O . PRO A 1 111 ? -0.870 19.334 14.124 1.00 79.44 111 PRO A O 1
ATOM 830 N N . LEU A 1 112 ? -1.164 21.527 14.511 1.00 66.62 112 LEU A N 1
ATOM 831 C CA . LEU A 1 112 ? -1.527 21.416 15.926 1.00 66.62 112 LEU A CA 1
ATOM 832 C C . LEU A 1 112 ? -2.904 20.748 16.031 1.00 66.62 112 LEU A C 1
ATOM 834 O O . LEU A 1 112 ? -3.927 21.408 16.189 1.00 66.62 112 LEU A O 1
ATOM 838 N N . ALA A 1 113 ? -2.914 19.430 15.867 1.00 71.19 113 ALA A N 1
ATOM 839 C CA . ALA A 1 113 ? -4.098 18.609 15.921 1.00 71.19 113 ALA A CA 1
ATOM 840 C C . ALA A 1 113 ? -4.299 18.109 17.352 1.00 71.19 113 ALA A C 1
ATOM 842 O O . ALA A 1 113 ? -3.392 17.520 17.945 1.00 71.19 113 ALA A O 1
ATOM 843 N N . ASN A 1 114 ? -5.496 18.314 17.897 1.00 86.88 114 ASN A N 1
ATOM 844 C CA . ASN A 1 114 ? -5.920 17.568 19.074 1.00 86.88 114 ASN A CA 1
ATOM 845 C C . ASN A 1 114 ? -6.176 16.124 18.645 1.00 86.88 114 ASN A C 1
ATOM 847 O O . ASN A 1 114 ? -6.787 15.889 17.602 1.00 86.88 114 ASN A O 1
ATOM 851 N N . ILE A 1 115 ? -5.713 15.167 19.444 1.00 90.50 115 ILE A N 1
ATOM 852 C CA . ILE A 1 115 ? -6.033 13.754 19.255 1.00 90.50 115 ILE A CA 1
ATOM 853 C C . ILE A 1 115 ? -7.195 13.417 20.183 1.00 90.50 115 ILE A C 1
ATOM 855 O O . ILE A 1 115 ? -7.091 13.547 21.402 1.00 90.50 115 ILE A O 1
ATOM 859 N N . GLU A 1 116 ? -8.311 13.005 19.595 1.00 94.06 116 GLU A N 1
ATOM 860 C CA . GLU A 1 116 ? -9.552 12.688 20.295 1.00 94.06 116 GLU A CA 1
ATOM 861 C C . GLU A 1 116 ? -9.858 11.199 20.160 1.00 94.06 116 GLU A C 1
ATOM 863 O O . GLU A 1 116 ? -9.739 10.634 19.072 1.00 94.06 116 GLU A O 1
ATOM 868 N N . ALA A 1 117 ? -10.304 10.564 21.245 1.00 97.12 117 ALA A N 1
ATOM 869 C CA . ALA A 1 117 ? -10.853 9.215 21.174 1.00 97.12 117 ALA A CA 1
ATOM 870 C C . ALA A 1 117 ? -12.156 9.224 20.360 1.00 97.12 117 ALA A C 1
ATOM 872 O O . ALA A 1 117 ? -13.034 10.058 20.589 1.00 97.12 117 ALA A O 1
ATOM 873 N N . TRP A 1 118 ? -12.282 8.287 19.424 1.00 98.06 118 TRP A N 1
ATOM 874 C CA . TRP A 1 118 ? -13.452 8.169 18.554 1.00 98.06 118 TRP A CA 1
ATOM 875 C C . TRP A 1 118 ? -14.276 6.906 18.830 1.00 98.06 118 TRP A C 1
ATOM 877 O O . TRP A 1 118 ? -15.504 6.933 18.751 1.00 98.06 118 TRP A O 1
ATOM 887 N N . GLY A 1 119 ? -13.622 5.791 19.154 1.00 98.44 119 GLY A N 1
ATOM 888 C CA . GLY A 1 119 ? -14.291 4.501 19.310 1.00 98.44 119 GLY A CA 1
ATOM 889 C C . GLY A 1 119 ? -13.308 3.346 19.220 1.00 98.44 119 GLY A C 1
ATOM 890 O O . GLY A 1 119 ? -12.158 3.483 19.635 1.00 98.44 119 GLY A O 1
ATOM 891 N N . SER A 1 120 ? -13.745 2.225 18.656 1.00 98.62 120 SER A N 1
ATOM 892 C CA . SER A 1 120 ? -12.916 1.037 18.480 1.00 98.62 120 SER A CA 1
ATOM 893 C C . SER A 1 120 ? -13.032 0.413 17.090 1.00 98.62 120 SER A C 1
ATOM 895 O O . SER A 1 120 ? -14.032 0.572 16.384 1.00 98.62 120 SER A O 1
ATOM 897 N N . LEU A 1 121 ? -11.976 -0.310 16.718 1.00 98.75 121 LEU A N 1
ATOM 898 C CA . LEU A 1 121 ? -11.909 -1.228 15.589 1.00 98.75 121 LEU A CA 1
ATOM 899 C C . LEU A 1 121 ? -11.760 -2.647 16.136 1.00 98.75 121 LEU A C 1
ATOM 901 O O . LEU A 1 121 ? -10.779 -2.938 16.814 1.00 98.75 121 LEU A O 1
ATOM 905 N N . SER A 1 122 ? -12.693 -3.533 15.803 1.00 98.50 122 SER A N 1
ATOM 906 C CA . SER A 1 122 ? -12.467 -4.976 15.865 1.00 98.50 122 SER A CA 1
ATOM 907 C C . SER A 1 122 ? -12.035 -5.461 14.486 1.00 98.50 122 SER A C 1
ATOM 909 O O . SER A 1 122 ? -12.779 -5.288 13.524 1.00 98.50 122 SER A O 1
ATOM 911 N N . LEU A 1 123 ? -10.838 -6.027 14.377 1.00 98.19 123 LEU A N 1
ATOM 912 C CA . LEU A 1 123 ? -10.260 -6.520 13.132 1.00 98.19 123 LEU A CA 1
ATOM 913 C C . LEU A 1 123 ? -9.957 -8.010 13.264 1.00 98.19 123 LEU A C 1
ATOM 915 O O . LEU A 1 123 ? -9.242 -8.420 14.175 1.00 98.19 123 LEU A O 1
ATOM 919 N N . ARG A 1 124 ? -10.493 -8.815 12.351 1.00 96.62 124 ARG A N 1
ATOM 920 C CA . ARG A 1 124 ? -10.243 -10.253 12.268 1.00 96.62 124 ARG A CA 1
ATOM 921 C C . ARG A 1 124 ? -9.796 -10.584 10.856 1.00 96.62 124 ARG A C 1
ATOM 923 O O . ARG A 1 124 ? -10.537 -10.324 9.915 1.00 96.62 124 ARG A O 1
ATOM 930 N N . PHE A 1 125 ? -8.632 -11.193 10.715 1.00 94.69 125 PHE A N 1
ATOM 931 C CA . PHE A 1 125 ? -8.193 -11.756 9.442 1.00 94.69 125 PHE A CA 1
ATOM 932 C C . PHE A 1 125 ? -8.691 -13.193 9.354 1.00 94.69 125 PHE A C 1
ATOM 934 O O . PHE A 1 125 ? -8.437 -13.976 10.262 1.00 94.69 125 PHE A O 1
ATOM 941 N N . ASP A 1 126 ? -9.446 -13.524 8.313 1.00 91.62 126 ASP A N 1
ATOM 942 C CA . ASP A 1 126 ? -9.917 -14.892 8.066 1.00 91.62 126 ASP A CA 1
ATOM 943 C C . ASP A 1 126 ? -8.855 -15.691 7.310 1.00 91.62 126 ASP A C 1
ATOM 945 O O . ASP A 1 126 ? -8.591 -16.851 7.621 1.00 91.62 126 ASP A O 1
ATOM 949 N N . ASP A 1 127 ? -8.203 -15.016 6.369 1.00 88.25 127 ASP A N 1
ATOM 950 C CA . ASP A 1 127 ? -6.984 -15.444 5.708 1.00 88.25 127 ASP A CA 1
ATOM 951 C C . ASP A 1 127 ? -6.125 -14.206 5.391 1.00 88.25 127 ASP A C 1
ATOM 953 O O . ASP A 1 127 ? -6.363 -13.104 5.888 1.00 88.25 127 ASP A O 1
ATOM 957 N N . CYS A 1 128 ? -5.096 -14.370 4.569 1.00 86.50 128 CYS A N 1
ATOM 958 C CA . CYS A 1 128 ? -4.145 -13.302 4.257 1.00 86.50 128 CYS A CA 1
ATOM 959 C C . CYS A 1 128 ? -4.702 -12.229 3.311 1.00 86.50 128 CYS A C 1
ATOM 961 O O . CYS A 1 128 ? -4.068 -11.199 3.104 1.00 86.50 128 CYS A O 1
ATOM 963 N N . THR A 1 129 ? -5.866 -12.485 2.720 1.00 89.06 129 THR A N 1
ATOM 964 C CA . THR A 1 129 ? -6.542 -11.645 1.730 1.00 89.06 129 THR A CA 1
ATOM 965 C C . THR A 1 129 ? -7.981 -11.304 2.105 1.00 89.06 129 THR A C 1
ATOM 967 O O . THR A 1 129 ? -8.518 -10.354 1.542 1.00 89.06 129 THR A O 1
ATOM 970 N N . HIS A 1 130 ? -8.580 -12.003 3.073 1.00 92.88 130 HIS A N 1
ATOM 971 C CA . HIS A 1 130 ? -9.940 -11.776 3.553 1.00 92.88 130 HIS A CA 1
ATOM 972 C C . HIS A 1 130 ? -9.998 -11.545 5.058 1.00 92.88 130 HIS A C 1
ATOM 974 O O . HIS A 1 130 ? -9.223 -12.098 5.840 1.00 92.88 130 HIS A O 1
ATOM 980 N N . GLY A 1 131 ? -10.984 -10.768 5.485 1.00 95.94 131 GLY A N 1
ATOM 981 C CA . GLY A 1 131 ? -11.256 -10.585 6.899 1.00 95.94 131 GLY A CA 1
ATOM 982 C C . GLY A 1 131 ? -12.547 -9.839 7.163 1.00 95.94 131 GLY A C 1
ATOM 983 O O . GLY A 1 131 ? -13.359 -9.594 6.276 1.00 95.94 131 GLY A O 1
ATOM 984 N N . LEU A 1 132 ? -12.707 -9.431 8.411 1.00 98.25 132 LEU A N 1
ATOM 985 C CA . LEU A 1 132 ? -13.842 -8.669 8.889 1.00 98.25 132 LEU A CA 1
ATOM 986 C C . LEU A 1 132 ? -13.339 -7.504 9.736 1.00 98.25 132 LEU A C 1
ATOM 988 O O . LEU A 1 132 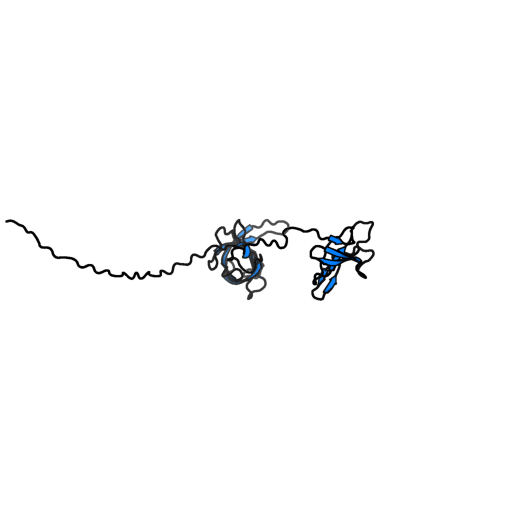? -12.562 -7.700 10.673 1.00 98.25 132 LEU A O 1
ATOM 992 N N . ALA A 1 133 ? -13.827 -6.302 9.444 1.00 98.56 133 ALA A N 1
ATOM 993 C CA . ALA A 1 133 ? -13.676 -5.155 10.329 1.00 98.56 133 ALA A CA 1
ATOM 994 C C . ALA A 1 133 ? -15.030 -4.741 10.897 1.00 98.56 133 ALA A C 1
ATOM 996 O O . ALA A 1 133 ? -16.024 -4.682 10.180 1.00 98.56 133 ALA A O 1
ATOM 997 N N . THR A 1 134 ? -15.058 -4.404 12.181 1.00 98.62 134 THR A N 1
ATOM 998 C CA . THR A 1 134 ? -16.188 -3.733 12.824 1.00 98.62 134 THR A CA 1
ATOM 999 C C . THR A 1 134 ? -15.702 -2.448 13.468 1.00 98.62 134 THR A C 1
ATOM 1001 O O . THR A 1 134 ? -14.896 -2.479 14.394 1.00 98.62 134 THR A O 1
ATOM 1004 N N . LEU A 1 135 ? -16.198 -1.316 12.982 1.00 98.56 135 LEU A N 1
ATOM 1005 C CA . LEU A 1 135 ? -16.051 -0.022 13.635 1.00 98.56 135 LEU A CA 1
ATOM 1006 C C . LEU A 1 135 ? -17.226 0.188 14.587 1.00 98.56 135 LEU A C 1
ATOM 1008 O O . LEU A 1 135 ? -18.365 -0.096 14.220 1.00 98.56 135 LEU A O 1
ATOM 1012 N N . SER A 1 136 ? -16.960 0.703 15.784 1.00 98.44 136 SER A N 1
ATOM 1013 C CA . SER A 1 136 ? -17.988 1.108 16.745 1.00 98.44 136 SER A CA 1
ATOM 1014 C C . SER A 1 136 ? -17.541 2.376 17.460 1.00 98.44 136 SER A C 1
ATOM 1016 O O . SER A 1 136 ? -16.568 2.352 18.213 1.00 98.44 136 SER A O 1
ATOM 1018 N N . GLY A 1 137 ? -18.244 3.486 17.247 1.00 97.56 137 GLY A N 1
ATOM 1019 C CA . GLY A 1 137 ? -17.828 4.778 17.785 1.00 97.56 137 GLY A CA 1
ATOM 1020 C C . GLY A 1 137 ? -18.908 5.848 17.731 1.00 97.56 137 GLY A C 1
ATOM 1021 O O . GLY A 1 137 ? -20.103 5.556 17.658 1.00 97.56 137 GLY A O 1
ATOM 1022 N N . LEU A 1 138 ? -18.465 7.105 17.779 1.00 97.44 138 LEU A N 1
ATOM 1023 C CA . LEU A 1 138 ? -19.335 8.287 17.824 1.00 97.44 138 LEU A CA 1
ATOM 1024 C C . LEU A 1 138 ? -20.294 8.399 16.625 1.00 97.44 138 LEU A C 1
ATOM 1026 O O . LEU A 1 138 ? -21.374 8.965 16.771 1.00 97.44 138 LEU A O 1
ATOM 1030 N N . ASP A 1 139 ? -19.929 7.829 15.474 1.00 97.00 139 ASP A N 1
ATOM 1031 C CA . ASP A 1 139 ? -20.726 7.847 14.236 1.00 97.00 139 ASP A CA 1
ATOM 1032 C C . ASP A 1 139 ? -21.573 6.579 14.030 1.00 97.00 139 ASP A C 1
ATOM 1034 O O . ASP A 1 139 ? -22.148 6.364 12.964 1.00 97.00 139 ASP A O 1
ATOM 1038 N N . GLY A 1 140 ? -21.668 5.732 15.059 1.00 96.69 140 GLY A N 1
ATOM 1039 C CA . GLY A 1 140 ? -22.394 4.468 15.024 1.00 96.69 140 GLY A CA 1
ATOM 1040 C C . GLY A 1 140 ? -21.483 3.262 14.816 1.00 96.69 140 GLY A C 1
ATOM 1041 O O . GLY A 1 140 ? -20.288 3.293 15.121 1.00 96.69 140 GLY A O 1
ATOM 1042 N N . ALA A 1 141 ? -22.079 2.169 14.338 1.00 96.69 141 ALA A N 1
ATOM 1043 C CA . ALA A 1 141 ? -21.383 0.915 14.095 1.00 96.69 141 ALA A CA 1
ATOM 1044 C C . ALA A 1 141 ? -21.446 0.528 12.618 1.00 96.69 141 ALA A C 1
ATOM 1046 O O . ALA A 1 141 ? -22.490 0.663 11.977 1.00 96.69 141 ALA A O 1
ATOM 1047 N N . LYS A 1 142 ? -20.334 0.015 12.094 1.00 95.44 142 LYS A N 1
ATOM 1048 C CA . LYS A 1 142 ? -20.217 -0.442 10.709 1.00 95.44 142 LYS A CA 1
ATOM 1049 C C . LYS A 1 142 ? -19.430 -1.739 10.650 1.00 95.44 142 LYS A C 1
ATOM 1051 O O . LYS A 1 142 ? -18.373 -1.834 11.266 1.00 95.44 142 LYS A O 1
ATOM 1056 N N . VAL A 1 143 ? -19.929 -2.703 9.883 1.00 98.12 143 VAL A N 1
ATOM 1057 C CA . VAL A 1 143 ? -19.238 -3.961 9.582 1.00 98.12 143 VAL A CA 1
ATOM 1058 C C . VAL A 1 143 ? -18.810 -3.939 8.120 1.00 98.12 143 VAL A C 1
ATOM 1060 O O . VAL A 1 143 ? -19.616 -3.578 7.267 1.00 98.12 143 VAL A O 1
ATOM 1063 N N . SER A 1 144 ? -17.570 -4.337 7.857 1.00 98.19 144 SER A N 1
ATOM 1064 C CA . SER A 1 144 ? -16.950 -4.356 6.532 1.00 98.19 144 SER A CA 1
ATOM 1065 C C . SER A 1 144 ? -16.394 -5.754 6.249 1.00 98.19 144 SER A C 1
ATOM 1067 O O . SER A 1 144 ? -15.602 -6.264 7.049 1.00 98.19 144 SER A O 1
ATOM 1069 N N . GLN A 1 145 ? -16.785 -6.363 5.128 1.00 97.62 145 GLN A N 1
ATOM 1070 C CA . GLN A 1 145 ? -16.213 -7.621 4.626 1.00 97.62 145 GLN A CA 1
ATOM 1071 C C . GLN A 1 145 ? -14.946 -7.301 3.838 1.00 97.62 145 GLN A C 1
ATOM 1073 O O . GLN A 1 145 ? -15.016 -6.783 2.731 1.00 97.62 145 GLN A O 1
ATOM 1078 N N . LEU A 1 146 ? -13.780 -7.552 4.421 1.00 97.19 146 LEU A N 1
ATOM 1079 C CA . LEU A 1 146 ? -12.523 -7.056 3.882 1.00 97.19 146 LEU A CA 1
ATOM 1080 C C . LEU A 1 146 ? -11.957 -7.959 2.790 1.00 97.19 146 LEU A C 1
ATOM 1082 O O . LEU A 1 146 ? -11.875 -9.173 2.963 1.00 97.19 146 LEU A O 1
ATOM 1086 N N . LEU A 1 147 ? -11.470 -7.323 1.726 1.00 93.50 147 LEU A N 1
ATOM 1087 C CA . LEU A 1 147 ? -10.589 -7.878 0.707 1.00 93.50 147 LEU A CA 1
ATOM 1088 C C . LEU A 1 147 ? -9.310 -7.029 0.627 1.00 93.50 147 LEU A C 1
ATOM 1090 O O . LEU A 1 147 ? -9.375 -5.796 0.602 1.00 93.50 147 LEU A O 1
ATOM 1094 N N . GLN A 1 148 ? -8.143 -7.668 0.569 1.00 91.25 148 GLN A N 1
ATOM 1095 C CA . GLN A 1 148 ? -6.872 -6.965 0.379 1.00 91.25 148 GLN A CA 1
ATOM 1096 C C . GLN A 1 148 ? -6.715 -6.541 -1.091 1.00 91.25 148 GLN A C 1
ATOM 1098 O O . GLN A 1 148 ? -6.666 -7.372 -1.996 1.00 91.25 148 GLN A O 1
ATOM 1103 N N . PHE A 1 149 ? -6.616 -5.233 -1.336 1.00 82.38 149 PHE A N 1
ATOM 1104 C CA . PHE A 1 149 ? -6.433 -4.660 -2.676 1.00 82.38 149 PHE A CA 1
ATOM 1105 C C . PHE A 1 149 ? -4.957 -4.609 -3.087 1.00 82.38 149 PHE A C 1
ATOM 1107 O O . PHE A 1 149 ? -4.590 -4.940 -4.215 1.00 82.38 149 PHE A O 1
ATOM 1114 N N . ALA A 1 150 ? -4.101 -4.182 -2.160 1.00 84.69 150 ALA A N 1
ATOM 1115 C CA . ALA A 1 150 ? -2.666 -4.038 -2.365 1.00 84.69 150 ALA A CA 1
ATOM 1116 C C . ALA A 1 150 ? -1.946 -4.334 -1.051 1.00 84.69 150 ALA A C 1
ATOM 1118 O O . ALA A 1 150 ? -2.362 -3.835 -0.013 1.00 84.69 150 ALA A O 1
ATOM 1119 N N . GLY A 1 151 ? -0.864 -5.105 -1.083 1.00 81.44 151 GLY A N 1
ATOM 1120 C CA . GLY A 1 151 ? -0.128 -5.487 0.120 1.00 81.44 151 GLY A CA 1
ATOM 1121 C C . GLY A 1 151 ? 1.280 -5.975 -0.188 1.00 81.44 151 GLY A C 1
ATOM 1122 O O . GLY A 1 151 ? 1.684 -6.038 -1.355 1.00 81.44 151 GLY A O 1
ATOM 1123 N N . VAL A 1 152 ? 2.028 -6.310 0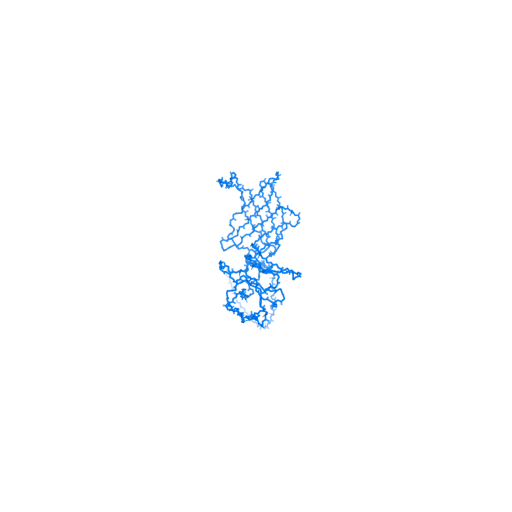.862 1.00 74.81 152 VAL A N 1
ATOM 1124 C CA . VAL A 1 152 ? 3.372 -6.893 0.748 1.00 74.81 152 VAL A CA 1
ATOM 1125 C C . VAL A 1 152 ? 3.237 -8.297 0.148 1.00 74.81 152 VAL A C 1
ATOM 1127 O O . VAL A 1 152 ? 2.767 -9.230 0.796 1.00 74.81 152 VAL A O 1
ATOM 1130 N N . ARG A 1 153 ? 3.570 -8.434 -1.143 1.00 57.28 153 ARG A N 1
ATOM 1131 C CA . ARG A 1 153 ? 3.327 -9.655 -1.921 1.00 57.28 153 ARG A CA 1
ATOM 1132 C C . ARG A 1 153 ? 4.391 -10.722 -1.671 1.00 57.28 153 ARG A C 1
ATOM 1134 O O . ARG A 1 153 ? 5.346 -10.824 -2.430 1.00 57.28 153 ARG A O 1
ATOM 1141 N N . GLU A 1 154 ? 4.105 -11.623 -0.742 1.00 53.50 154 GLU A N 1
ATOM 1142 C CA . GLU A 1 154 ? 4.485 -13.032 -0.881 1.00 53.50 154 GLU A CA 1
ATOM 1143 C C . GLU A 1 154 ? 3.207 -13.873 -1.048 1.00 53.50 154 GLU A C 1
ATOM 1145 O O . GLU A 1 154 ? 2.637 -14.417 -0.112 1.00 53.50 154 GLU A O 1
ATOM 1150 N N . GLN A 1 155 ? 2.688 -13.899 -2.281 1.00 51.16 155 GLN A N 1
ATOM 1151 C CA . GLN A 1 155 ? 1.732 -14.901 -2.789 1.00 51.16 155 GLN A CA 1
ATOM 1152 C C . GLN A 1 155 ? 0.556 -15.305 -1.865 1.00 51.16 155 GLN A C 1
ATOM 1154 O O . GLN A 1 155 ? 0.238 -16.490 -1.771 1.00 51.16 155 GLN A O 1
ATOM 1159 N N . GLY A 1 156 ? -0.122 -14.357 -1.205 1.00 56.22 156 GLY A N 1
ATOM 1160 C CA . GLY A 1 156 ? -1.353 -14.651 -0.453 1.00 56.22 156 GLY A CA 1
ATOM 1161 C C . GLY A 1 156 ? -1.162 -15.647 0.697 1.00 56.22 156 GLY A C 1
ATOM 1162 O O . GLY A 1 156 ? -2.094 -16.370 1.045 1.00 56.22 156 GLY A O 1
ATOM 1163 N N . ARG A 1 157 ? 0.052 -15.724 1.254 1.00 67.69 157 ARG A N 1
ATOM 1164 C CA . ARG A 1 157 ? 0.394 -16.612 2.364 1.00 67.69 157 ARG A CA 1
ATOM 1165 C C . ARG A 1 157 ? 1.040 -15.807 3.486 1.00 67.69 157 ARG A C 1
ATOM 1167 O O . ARG A 1 157 ? 2.040 -15.139 3.295 1.00 67.69 157 ARG A O 1
ATOM 1174 N N . CYS A 1 158 ? 0.448 -15.914 4.658 1.00 72.94 158 CYS A N 1
ATOM 1175 C CA . CYS A 1 158 ? 0.877 -15.347 5.931 1.00 72.94 158 CYS A CA 1
ATOM 1176 C C . CYS A 1 158 ? 1.106 -16.474 6.962 1.00 72.94 158 CYS A C 1
ATOM 1178 O O . CYS A 1 158 ? 1.790 -16.263 7.962 1.00 72.94 158 CYS A O 1
ATOM 1180 N N . ASP A 1 159 ? 0.610 -17.684 6.651 1.00 65.50 159 ASP A N 1
ATOM 1181 C CA . ASP A 1 159 ? 0.820 -18.951 7.372 1.00 65.50 159 ASP A CA 1
ATOM 1182 C C . ASP A 1 159 ? 1.900 -19.852 6.763 1.00 65.50 159 ASP A C 1
ATOM 1184 O O . ASP A 1 159 ? 2.268 -20.877 7.342 1.00 65.50 159 ASP A O 1
ATOM 1188 N N . ALA A 1 160 ? 2.375 -19.543 5.554 1.00 55.66 160 ALA A N 1
ATOM 1189 C CA . ALA A 1 160 ? 3.521 -20.264 5.031 1.00 55.66 160 ALA A CA 1
ATOM 1190 C C . ALA A 1 160 ? 4.759 -19.698 5.715 1.00 55.66 160 ALA A C 1
ATOM 1192 O O . ALA A 1 160 ? 4.988 -18.489 5.707 1.00 55.66 160 ALA A O 1
ATOM 1193 N N . ALA A 1 161 ? 5.576 -20.568 6.310 1.00 50.91 161 ALA A N 1
ATOM 1194 C CA . ALA A 1 161 ? 6.978 -20.217 6.474 1.00 50.91 161 ALA A CA 1
ATOM 1195 C C . ALA A 1 161 ? 7.474 -19.761 5.094 1.00 50.91 161 ALA A C 1
ATOM 1197 O O . ALA A 1 161 ? 7.058 -20.396 4.109 1.00 50.91 161 ALA A O 1
ATOM 1198 N N . PRO A 1 162 ? 8.311 -18.709 4.993 1.00 49.56 162 PRO A N 1
ATOM 1199 C CA . PRO A 1 162 ? 8.925 -18.382 3.717 1.00 49.56 162 PRO A CA 1
ATOM 1200 C C . PRO A 1 162 ? 9.459 -19.696 3.165 1.00 49.56 162 PRO A C 1
ATOM 1202 O O . PRO A 1 162 ? 10.212 -20.399 3.851 1.00 49.56 162 PRO A O 1
ATOM 1205 N N . ALA A 1 163 ? 8.970 -20.106 1.992 1.00 47.75 163 ALA A N 1
ATOM 1206 C CA . ALA A 1 163 ? 9.581 -21.227 1.308 1.00 47.75 163 ALA A CA 1
ATOM 1207 C C . ALA A 1 163 ? 11.045 -20.827 1.197 1.00 47.75 163 ALA A C 1
ATOM 1209 O O . ALA A 1 163 ? 11.323 -19.797 0.595 1.00 47.75 163 ALA A O 1
ATOM 1210 N N . GLY A 1 164 ? 11.925 -21.557 1.893 1.00 50.22 164 GLY A N 1
ATOM 1211 C CA . GLY A 1 164 ? 13.337 -21.230 2.027 1.00 50.22 164 GLY A CA 1
ATOM 1212 C C . GLY A 1 164 ? 13.927 -20.907 0.664 1.00 50.22 164 GLY A C 1
ATOM 1213 O O . GLY A 1 164 ? 14.221 -21.791 -0.131 1.00 50.22 164 GLY A O 1
ATOM 1214 N N . SER A 1 165 ? 14.001 -19.614 0.414 1.00 47.84 165 SER A N 1
ATOM 1215 C CA . SER A 1 165 ? 14.531 -18.934 -0.740 1.00 47.84 165 SER A CA 1
ATOM 1216 C C . SER A 1 165 ? 14.327 -17.484 -0.349 1.00 47.84 165 SER A C 1
ATOM 1218 O O . SER A 1 165 ? 13.227 -16.952 -0.476 1.00 47.84 165 SER A O 1
ATOM 1220 N N . GLU A 1 166 ? 15.380 -16.816 0.115 1.00 52.25 166 GLU A N 1
ATOM 1221 C CA . GLU A 1 166 ? 15.458 -15.393 -0.200 1.00 52.25 166 GLU A CA 1
ATOM 1222 C C . GLU A 1 166 ? 15.063 -15.242 -1.678 1.00 52.25 166 GLU A C 1
ATOM 1224 O O . GLU A 1 166 ? 15.404 -16.098 -2.508 1.00 52.25 166 GLU A O 1
ATOM 1229 N N . TYR A 1 167 ? 14.298 -14.212 -2.025 1.00 49.62 167 TYR A N 1
ATOM 1230 C CA . TYR A 1 167 ? 14.149 -13.833 -3.422 1.00 49.62 167 TYR A CA 1
ATOM 1231 C C . TYR A 1 167 ? 15.528 -13.358 -3.919 1.00 49.62 167 TYR A C 1
ATOM 1233 O O . TYR A 1 167 ? 15.819 -12.171 -3.995 1.00 49.62 167 TYR A O 1
ATOM 1241 N N . LEU A 1 168 ? 16.405 -14.318 -4.224 1.00 51.94 168 LEU A N 1
ATOM 1242 C CA . LEU A 1 168 ? 17.745 -14.149 -4.780 1.00 51.94 168 LEU A CA 1
ATOM 1243 C C . LEU A 1 168 ? 17.692 -13.926 -6.291 1.00 51.94 168 LEU A C 1
ATOM 1245 O O . LEU A 1 168 ? 18.724 -14.006 -6.947 1.00 51.94 168 LEU A O 1
ATOM 1249 N N . ALA A 1 169 ? 16.521 -13.640 -6.873 1.00 56.81 169 ALA A N 1
ATOM 1250 C CA . ALA A 1 169 ? 16.428 -13.360 -8.307 1.00 56.81 169 ALA A CA 1
ATOM 1251 C C . ALA A 1 169 ? 17.319 -12.171 -8.721 1.00 56.81 169 ALA A C 1
ATOM 1253 O O . ALA A 1 169 ? 17.687 -12.064 -9.885 1.00 56.81 169 ALA A O 1
ATOM 1254 N N . PHE A 1 170 ? 17.698 -11.322 -7.757 1.00 58.44 170 PHE A N 1
ATOM 1255 C CA . PHE A 1 170 ? 18.700 -10.264 -7.905 1.00 58.44 170 PHE A CA 1
ATOM 1256 C C . PHE A 1 170 ? 19.874 -10.405 -6.914 1.00 58.44 170 PHE A C 1
ATOM 1258 O O . PHE A 1 170 ? 20.428 -9.413 -6.447 1.00 58.44 170 PHE A O 1
ATOM 1265 N N . GLY A 1 171 ? 20.247 -11.635 -6.556 1.00 63.25 171 GLY A N 1
ATOM 1266 C CA . GLY A 1 171 ? 21.508 -11.935 -5.876 1.00 63.25 171 GLY A CA 1
ATOM 1267 C C . GLY A 1 171 ? 22.615 -12.202 -6.899 1.00 63.25 171 GLY A C 1
ATOM 1268 O O . GLY A 1 171 ? 22.337 -12.742 -7.961 1.00 63.25 171 GLY A O 1
ATOM 1269 N N . HIS A 1 172 ? 23.865 -11.855 -6.576 1.00 75.81 172 HIS A N 1
ATOM 1270 C CA . HIS A 1 172 ? 25.043 -12.042 -7.445 1.00 75.81 172 HIS A CA 1
ATOM 1271 C C . HIS A 1 172 ? 25.005 -11.220 -8.750 1.00 75.81 172 HIS A C 1
ATOM 1273 O O . HIS A 1 172 ? 24.812 -11.784 -9.824 1.00 75.81 172 HIS A O 1
ATOM 1279 N N . PRO A 1 173 ? 25.209 -9.888 -8.695 1.00 81.44 173 PRO A N 1
ATOM 1280 C CA . PRO A 1 173 ? 25.278 -9.082 -9.910 1.00 81.44 173 PRO A CA 1
ATOM 1281 C C . PRO A 1 173 ? 26.411 -9.576 -10.818 1.00 81.44 173 PRO A C 1
ATOM 1283 O O . PRO A 1 173 ? 27.578 -9.588 -10.422 1.00 81.44 173 PRO A O 1
ATOM 1286 N N . GLU A 1 174 ? 26.059 -9.960 -12.042 1.00 88.88 174 GLU A N 1
ATOM 1287 C CA . GLU A 1 174 ? 27.014 -10.280 -13.099 1.00 88.88 174 GLU A CA 1
ATOM 1288 C C . GLU A 1 174 ? 27.144 -9.094 -14.052 1.00 88.88 174 GLU A C 1
ATOM 1290 O O . GLU A 1 174 ? 26.162 -8.448 -14.423 1.00 88.88 174 GLU A O 1
ATOM 1295 N N . ALA A 1 175 ? 28.378 -8.793 -14.449 1.00 91.19 175 ALA A N 1
ATOM 1296 C CA . ALA A 1 175 ? 28.628 -7.741 -15.418 1.00 91.19 175 ALA A CA 1
ATOM 1297 C C . ALA A 1 175 ? 28.099 -8.167 -16.795 1.00 91.19 175 ALA A C 1
ATOM 1299 O O . ALA A 1 175 ? 28.574 -9.143 -17.378 1.00 91.19 175 ALA A O 1
ATOM 1300 N N . VAL A 1 176 ? 27.154 -7.401 -17.338 1.00 94.06 176 VAL A N 1
ATOM 1301 C CA . VAL A 1 176 ? 26.698 -7.557 -18.721 1.00 94.06 176 VAL A CA 1
ATOM 1302 C C . VAL A 1 176 ? 27.719 -6.906 -19.651 1.00 94.06 176 VAL A C 1
ATOM 1304 O O . VAL A 1 176 ? 28.068 -5.740 -19.486 1.00 94.06 176 VAL A O 1
ATOM 1307 N N . SER A 1 177 ? 28.208 -7.661 -20.633 1.00 96.69 177 SER A N 1
ATOM 1308 C CA . SER A 1 177 ? 29.168 -7.186 -21.632 1.00 96.69 177 SER A CA 1
ATOM 1309 C C . SER A 1 177 ? 28.490 -6.922 -22.973 1.00 96.69 177 SER A C 1
ATOM 1311 O O . SER A 1 177 ? 27.759 -7.772 -23.485 1.00 96.69 177 SER A O 1
ATOM 1313 N N . ILE A 1 178 ? 28.800 -5.782 -23.590 1.00 98.44 178 ILE A N 1
ATOM 1314 C CA . ILE A 1 178 ? 28.381 -5.453 -24.956 1.00 98.44 178 ILE A CA 1
ATOM 1315 C C . ILE A 1 178 ? 29.601 -5.585 -25.872 1.00 98.44 178 ILE A C 1
ATOM 1317 O O . ILE A 1 178 ? 30.466 -4.715 -25.939 1.00 98.44 178 ILE A O 1
ATOM 1321 N N . ARG A 1 179 ? 29.720 -6.711 -26.575 1.00 98.19 179 ARG A N 1
ATOM 1322 C CA . ARG A 1 179 ? 30.836 -6.959 -27.488 1.00 98.19 179 ARG A CA 1
ATOM 1323 C C . ARG A 1 179 ? 30.760 -6.001 -28.673 1.00 98.19 179 ARG A C 1
ATOM 1325 O O . ARG A 1 179 ? 29.750 -5.938 -29.368 1.00 98.19 179 ARG A O 1
ATOM 1332 N N . GLY A 1 180 ? 31.868 -5.313 -28.937 1.00 97.81 180 GLY A N 1
ATOM 1333 C CA . GLY A 1 180 ? 31.961 -4.330 -30.018 1.00 97.81 180 GLY A CA 1
ATOM 1334 C C . GLY A 1 180 ? 31.524 -2.918 -29.620 1.00 97.81 180 GLY A C 1
ATOM 1335 O O . GLY A 1 180 ? 31.446 -2.068 -30.500 1.00 97.81 180 GLY A O 1
ATOM 1336 N N . TYR A 1 181 ? 31.277 -2.664 -28.330 1.00 97.56 181 TYR A N 1
ATOM 1337 C CA . TYR A 1 181 ? 30.984 -1.341 -27.787 1.00 97.56 181 TYR A CA 1
ATOM 1338 C C . TYR A 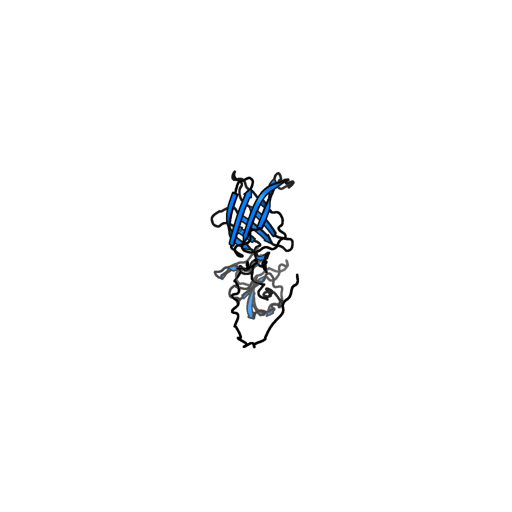1 181 ? 31.799 -1.111 -26.507 1.00 97.56 181 TYR A C 1
ATOM 1340 O O . TYR A 1 181 ? 31.809 -1.962 -25.620 1.00 97.56 181 TYR A O 1
ATOM 1348 N N . THR A 1 182 ? 32.526 0.004 -26.431 1.00 95.56 182 THR A N 1
ATOM 1349 C CA . THR A 1 182 ? 33.483 0.296 -25.342 1.00 95.56 182 THR A CA 1
ATOM 1350 C C . THR A 1 182 ? 33.222 1.614 -24.624 1.00 95.56 182 THR A C 1
ATOM 1352 O O . THR A 1 182 ? 33.955 1.940 -23.695 1.00 95.56 182 THR A O 1
ATOM 1355 N N . GLU A 1 183 ? 32.212 2.360 -25.063 1.00 94.19 183 GLU A N 1
ATOM 1356 C CA . GLU A 1 183 ? 31.840 3.656 -24.494 1.00 94.19 183 GLU A CA 1
ATOM 1357 C C . GLU A 1 183 ? 30.825 3.485 -23.351 1.00 94.19 183 GLU A C 1
ATOM 1359 O O . GLU A 1 183 ? 30.486 2.363 -22.959 1.00 94.19 183 GLU A O 1
ATOM 1364 N N . ASP A 1 184 ? 30.310 4.601 -22.836 1.00 95.06 184 ASP A N 1
ATOM 1365 C CA . ASP A 1 184 ? 29.245 4.604 -21.834 1.00 95.06 184 ASP A CA 1
ATOM 1366 C C . ASP A 1 184 ? 27.966 3.954 -22.382 1.00 95.06 184 ASP A C 1
ATOM 1368 O O . ASP A 1 184 ? 27.567 4.181 -23.529 1.00 95.06 184 ASP A O 1
ATOM 1372 N N . ALA A 1 185 ? 27.329 3.130 -21.550 1.00 95.94 185 ALA A N 1
ATOM 1373 C CA . ALA A 1 185 ? 26.005 2.573 -21.785 1.00 95.94 185 ALA A CA 1
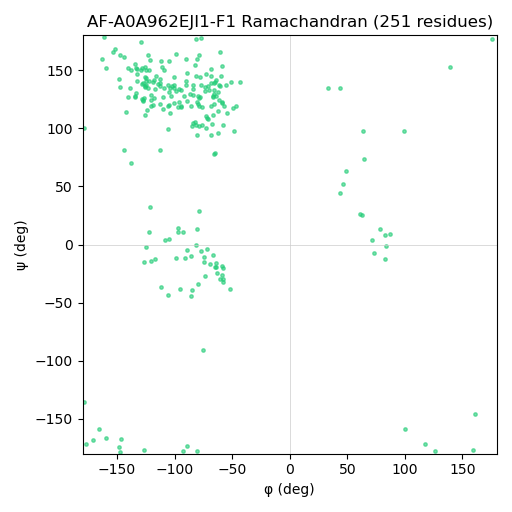ATOM 1374 C C . ALA A 1 185 ? 25.133 2.897 -20.571 1.00 95.94 185 ALA A C 1
ATOM 1376 O O . ALA A 1 185 ? 25.361 2.397 -19.466 1.00 95.94 185 ALA A O 1
ATOM 1377 N N . MET A 1 186 ? 24.156 3.765 -20.778 1.00 95.62 186 MET A N 1
ATOM 1378 C CA . MET A 1 186 ? 23.276 4.302 -19.753 1.00 95.62 186 MET A CA 1
ATOM 1379 C C . MET A 1 186 ? 21.846 3.787 -19.948 1.00 95.62 186 MET A C 1
ATOM 1381 O O . MET A 1 186 ? 21.473 3.318 -21.023 1.00 95.62 186 MET A O 1
ATOM 1385 N N . GLU A 1 187 ? 21.075 3.822 -18.857 1.00 95.75 187 GLU A N 1
ATOM 1386 C CA . GLU A 1 187 ? 19.625 3.564 -18.839 1.00 95.75 187 GLU A CA 1
ATOM 1387 C C . GLU A 1 187 ? 19.193 2.309 -19.638 1.00 95.75 187 GLU A C 1
ATOM 1389 O O . GLU A 1 187 ? 18.316 2.392 -20.503 1.00 95.75 187 GLU A O 1
ATOM 1394 N N . PRO A 1 188 ? 19.808 1.133 -19.384 1.00 96.12 188 PRO A N 1
ATOM 1395 C CA . PRO A 1 188 ? 19.589 -0.053 -20.199 1.00 96.12 188 PRO A CA 1
ATOM 1396 C C . PRO A 1 188 ? 18.149 -0.571 -20.106 1.00 96.12 188 PRO A C 1
ATOM 1398 O O . PRO A 1 188 ? 17.575 -0.678 -19.020 1.00 96.12 188 PRO A O 1
ATOM 1401 N N . PHE A 1 189 ? 17.608 -0.999 -21.243 1.00 97.25 189 PHE A N 1
ATOM 1402 C CA . PHE A 1 189 ? 16.295 -1.623 -21.368 1.00 97.25 189 PHE A CA 1
ATOM 1403 C C . PHE A 1 189 ? 16.373 -2.872 -22.252 1.00 97.25 189 PHE A C 1
ATOM 1405 O O . PHE A 1 189 ? 16.840 -2.812 -23.387 1.00 97.25 189 PHE A O 1
ATOM 1412 N N . ILE A 1 190 ? 15.893 -4.013 -21.757 1.00 95.94 190 ILE A N 1
ATOM 1413 C CA . ILE A 1 190 ? 15.816 -5.256 -22.537 1.00 95.94 190 ILE A CA 1
ATOM 1414 C C . ILE A 1 190 ? 14.420 -5.363 -23.160 1.00 95.94 190 ILE A C 1
ATOM 1416 O O . ILE A 1 190 ? 13.415 -5.174 -22.474 1.00 95.94 190 ILE A O 1
ATOM 1420 N N . SER A 1 191 ? 14.345 -5.685 -24.452 1.00 94.75 191 SER A N 1
ATOM 1421 C CA . SER A 1 191 ? 13.079 -5.923 -25.149 1.00 94.75 191 SER A CA 1
ATOM 1422 C C . SER A 1 191 ? 12.284 -7.063 -24.514 1.00 94.75 191 SER A C 1
ATOM 1424 O O . SER A 1 191 ? 12.835 -7.990 -23.924 1.00 94.75 191 SER A O 1
ATOM 1426 N N . ARG A 1 192 ? 10.958 -7.041 -24.673 1.00 89.69 192 ARG A N 1
ATOM 1427 C CA . ARG A 1 192 ? 10.062 -8.028 -24.045 1.00 89.69 192 ARG A CA 1
ATOM 1428 C C . ARG A 1 192 ? 10.333 -9.474 -24.485 1.00 89.69 192 ARG A C 1
ATOM 1430 O O . ARG A 1 192 ? 10.111 -10.398 -23.710 1.00 89.69 192 ARG A O 1
ATOM 1437 N N . ASP A 1 193 ? 10.816 -9.671 -25.709 1.00 91.44 193 ASP A N 1
ATOM 1438 C CA . ASP A 1 193 ? 11.245 -10.974 -26.238 1.00 91.44 193 ASP A CA 1
ATOM 1439 C C . ASP A 1 193 ? 12.667 -11.379 -25.795 1.00 91.44 193 ASP A C 1
ATOM 1441 O O . ASP A 1 193 ? 13.155 -12.446 -26.165 1.00 91.44 193 ASP A O 1
ATOM 1445 N N . GLY A 1 194 ? 13.342 -10.529 -25.016 1.00 93.69 194 GLY A N 1
ATOM 1446 C CA . GLY A 1 194 ? 14.703 -10.721 -24.528 1.00 93.69 194 GLY A CA 1
ATOM 1447 C C . GLY A 1 194 ? 15.778 -10.587 -25.604 1.00 93.69 194 GLY A C 1
ATOM 1448 O O . GLY A 1 194 ? 16.946 -10.844 -25.325 1.00 93.69 194 GLY A O 1
ATOM 1449 N N . ARG A 1 195 ? 15.421 -10.237 -26.844 1.00 96.06 195 ARG A N 1
ATOM 1450 C CA . ARG A 1 195 ? 16.344 -10.288 -27.980 1.00 96.06 195 ARG A CA 1
ATOM 1451 C C . ARG A 1 195 ? 17.288 -9.095 -28.050 1.00 96.06 195 ARG A C 1
ATOM 1453 O O . ARG A 1 195 ? 18.422 -9.262 -28.495 1.00 96.06 195 ARG A O 1
ATOM 1460 N N . TYR A 1 196 ? 16.839 -7.917 -27.642 1.00 97.00 196 TYR A N 1
ATOM 1461 C CA . TYR A 1 196 ? 17.584 -6.674 -27.795 1.00 97.00 196 TYR A CA 1
ATOM 1462 C C . TYR A 1 196 ? 17.817 -5.998 -26.451 1.00 97.00 196 TYR A C 1
ATOM 1464 O O . TYR A 1 196 ? 16.932 -5.967 -25.600 1.00 97.00 196 TYR A O 1
ATOM 1472 N N . LEU A 1 197 ? 19.009 -5.433 -26.290 1.00 98.00 197 LEU A N 1
ATOM 1473 C CA . LEU A 1 197 ? 19.348 -4.473 -25.249 1.00 98.00 197 LEU A CA 1
ATOM 1474 C C . LEU A 1 197 ? 19.430 -3.094 -25.902 1.00 98.00 197 LEU A C 1
ATOM 1476 O O . LEU A 1 197 ? 20.249 -2.892 -26.797 1.00 98.00 197 LEU A O 1
ATOM 1480 N N . PHE A 1 198 ? 18.593 -2.170 -25.453 1.00 98.00 198 PHE A N 1
ATOM 1481 C CA . PHE A 1 198 ? 18.621 -0.756 -25.808 1.00 98.00 198 PHE A CA 1
ATOM 1482 C C . PHE A 1 198 ? 19.281 0.036 -24.686 1.00 98.00 198 PHE A C 1
ATOM 1484 O O . PHE A 1 198 ? 19.114 -0.301 -23.516 1.00 98.00 198 PHE A O 1
ATOM 1491 N N . PHE A 1 199 ? 20.036 1.066 -25.036 1.00 98.12 199 PHE A N 1
ATOM 1492 C CA . PHE A 1 199 ? 20.740 1.929 -24.087 1.00 98.12 199 PHE A CA 1
ATOM 1493 C C . PHE A 1 199 ? 21.076 3.250 -24.777 1.00 98.12 199 PHE A C 1
ATOM 1495 O O . PHE A 1 199 ? 21.238 3.271 -25.997 1.00 98.12 199 PHE A O 1
ATOM 1502 N N . ASN A 1 200 ? 21.187 4.344 -24.032 1.00 97.31 200 ASN A N 1
ATOM 1503 C CA . ASN A 1 200 ? 21.821 5.559 -24.546 1.00 97.31 200 ASN A CA 1
ATOM 1504 C C . ASN A 1 200 ? 23.324 5.544 -24.241 1.00 97.31 200 ASN A C 1
ATOM 1506 O O . ASN A 1 200 ? 23.782 4.801 -23.373 1.00 97.31 200 ASN A O 1
ATOM 1510 N N . ASN A 1 201 ? 24.100 6.334 -24.981 1.00 95.19 201 ASN A N 1
ATOM 1511 C CA . ASN A 1 201 ? 25.544 6.454 -24.778 1.00 95.19 201 ASN A CA 1
ATOM 1512 C C . ASN A 1 201 ? 25.893 7.314 -23.541 1.00 95.19 201 ASN A C 1
ATOM 1514 O O . ASN A 1 201 ? 26.000 6.785 -22.441 1.00 95.19 201 ASN A O 1
ATOM 1518 N N . SER A 1 202 ? 26.070 8.629 -23.700 1.00 95.19 202 SER A N 1
ATOM 1519 C CA . SER A 1 202 ? 26.525 9.553 -22.658 1.00 95.19 202 SER A CA 1
ATOM 1520 C C . SER A 1 202 ? 25.730 10.856 -22.706 1.00 95.19 202 SER A C 1
ATOM 1522 O O . SER A 1 202 ? 25.305 11.290 -23.776 1.00 95.19 202 SER A O 1
ATOM 1524 N N . ASN A 1 203 ? 25.568 11.494 -21.545 1.00 93.25 203 ASN A N 1
ATOM 1525 C CA . ASN A 1 203 ? 24.925 12.808 -21.395 1.00 93.25 203 ASN A CA 1
ATOM 1526 C C . ASN A 1 203 ? 25.952 13.957 -21.327 1.00 93.25 203 ASN A C 1
ATOM 1528 O O . ASN A 1 203 ? 25.625 15.060 -20.879 1.00 93.25 203 ASN A O 1
ATOM 1532 N N . ALA A 1 204 ? 27.214 13.698 -21.686 1.00 92.62 204 ALA A N 1
ATOM 1533 C CA . ALA A 1 204 ? 28.252 14.721 -21.707 1.00 92.62 204 ALA A CA 1
ATOM 1534 C C . ALA A 1 204 ? 27.948 15.787 -22.783 1.00 92.62 204 ALA A C 1
ATOM 1536 O O . ALA A 1 204 ? 27.526 15.439 -23.884 1.00 92.62 204 ALA A O 1
ATOM 1537 N N . PRO A 1 205 ? 28.157 17.086 -22.499 1.00 88.50 205 PRO A N 1
ATOM 1538 C CA . PRO A 1 205 ? 27.732 18.177 -23.384 1.00 88.50 205 PRO A CA 1
ATOM 1539 C C . PRO A 1 205 ? 28.426 18.200 -24.758 1.00 88.50 205 PRO A C 1
ATOM 1541 O O . PRO A 1 205 ? 27.983 18.906 -25.661 1.00 88.50 205 PRO A O 1
ATOM 1544 N N . GLU A 1 206 ? 29.531 17.477 -24.917 1.00 90.75 206 GLU A N 1
ATOM 1545 C CA . GLU A 1 206 ? 30.322 17.367 -26.142 1.00 90.75 206 GLU A CA 1
ATOM 1546 C C . GLU A 1 206 ? 29.885 16.242 -27.097 1.00 90.75 206 GLU A C 1
ATOM 1548 O O . GLU A 1 206 ? 30.441 16.139 -28.194 1.00 90.75 206 GLU A O 1
ATOM 1553 N N . VAL A 1 207 ? 28.912 15.411 -26.714 1.00 90.50 207 VAL A N 1
ATOM 1554 C CA . VAL A 1 207 ? 28.380 14.323 -27.549 1.00 90.50 207 VAL A CA 1
ATOM 1555 C C . VAL A 1 207 ? 26.860 14.403 -27.643 1.00 90.50 207 VAL A C 1
ATOM 1557 O O . VAL A 1 207 ? 26.196 14.883 -26.730 1.00 90.50 207 VAL A O 1
ATOM 1560 N N . ASN A 1 208 ? 26.296 13.907 -28.745 1.00 93.00 208 ASN A N 1
ATOM 1561 C CA . ASN A 1 208 ? 24.859 13.658 -28.796 1.00 93.00 208 ASN A CA 1
ATOM 1562 C C . ASN A 1 208 ? 24.537 12.428 -27.949 1.00 93.00 208 ASN A C 1
ATOM 1564 O O . ASN A 1 208 ? 25.232 11.406 -28.043 1.00 93.00 208 ASN A O 1
ATOM 1568 N N . THR A 1 209 ? 23.473 12.528 -27.155 1.00 95.75 209 THR A N 1
ATOM 1569 C CA . THR A 1 209 ? 22.927 11.374 -26.449 1.00 95.75 209 THR A CA 1
ATOM 1570 C C . THR A 1 209 ? 22.055 10.596 -27.416 1.00 95.75 209 THR A C 1
ATOM 1572 O O . THR A 1 209 ? 20.940 10.999 -27.724 1.00 95.75 209 THR A O 1
ATOM 1575 N N . ASP A 1 210 ? 22.604 9.493 -27.904 1.00 96.81 210 ASP A N 1
ATOM 1576 C CA . ASP A 1 210 ? 22.027 8.669 -28.952 1.00 96.81 210 ASP A CA 1
ATOM 1577 C C . ASP A 1 210 ? 21.619 7.308 -28.385 1.00 96.81 210 ASP A C 1
ATOM 1579 O O . ASP A 1 210 ? 22.413 6.642 -27.709 1.00 96.81 210 ASP A O 1
ATOM 1583 N N . LEU A 1 211 ? 20.429 6.833 -28.762 1.00 97.62 211 LEU A N 1
ATOM 1584 C CA . LEU A 1 211 ? 20.006 5.459 -28.528 1.00 97.62 211 LEU A CA 1
ATOM 1585 C C . LEU A 1 211 ? 20.785 4.491 -29.416 1.00 97.62 211 LEU A C 1
ATOM 1587 O O . LEU A 1 211 ? 20.909 4.645 -30.636 1.00 97.62 211 LEU A O 1
ATOM 1591 N N . GLN A 1 212 ? 21.250 3.435 -28.772 1.00 98.00 212 GLN A N 1
ATOM 1592 C CA . GLN A 1 212 ? 22.023 2.333 -29.309 1.00 98.00 212 GLN A CA 1
ATOM 1593 C C . GLN A 1 212 ? 21.271 1.024 -29.065 1.00 98.00 212 GLN A C 1
ATOM 1595 O O . GLN A 1 212 ? 20.421 0.934 -28.173 1.00 98.00 212 GLN A O 1
ATOM 1600 N N . TYR A 1 213 ? 21.588 -0.016 -29.837 1.00 98.12 213 TYR A N 1
ATOM 1601 C CA . TYR A 1 213 ? 21.094 -1.356 -29.538 1.00 98.12 213 TYR A CA 1
ATOM 1602 C C . TYR A 1 213 ? 22.131 -2.454 -29.773 1.00 98.12 213 TYR A C 1
ATOM 1604 O O . TYR A 1 213 ? 23.037 -2.363 -30.608 1.00 98.12 213 TYR A O 1
ATOM 1612 N N . ALA A 1 214 ? 21.976 -3.527 -29.008 1.00 98.62 214 ALA A N 1
ATOM 1613 C CA . ALA A 1 214 ? 22.759 -4.746 -29.103 1.00 98.62 214 ALA A CA 1
ATOM 1614 C C . ALA A 1 214 ? 21.830 -5.967 -29.094 1.00 98.62 214 ALA A C 1
ATOM 1616 O O . ALA A 1 214 ? 20.736 -5.927 -28.534 1.00 98.62 214 ALA A O 1
ATOM 1617 N N . GLU A 1 215 ? 22.247 -7.056 -29.731 1.00 98.56 215 GLU A N 1
ATOM 1618 C CA . GLU A 1 215 ? 21.469 -8.293 -29.825 1.00 98.56 215 GLU A CA 1
ATOM 1619 C C . GLU A 1 215 ? 22.004 -9.343 -28.850 1.00 98.56 215 GLU A C 1
ATOM 1621 O O . GLU A 1 215 ? 23.216 -9.523 -28.715 1.00 98.56 215 GLU A O 1
ATOM 1626 N N . ARG A 1 216 ? 21.101 -10.040 -28.160 1.00 98.31 216 ARG A N 1
ATOM 1627 C CA . ARG A 1 216 ? 21.437 -11.003 -27.112 1.00 98.31 216 ARG A CA 1
ATOM 1628 C C . ARG A 1 216 ? 22.183 -12.210 -27.675 1.00 98.31 216 ARG A C 1
ATOM 1630 O O . ARG A 1 216 ? 21.709 -12.873 -28.595 1.00 98.31 216 ARG A O 1
ATOM 1637 N N . VAL A 1 217 ? 23.308 -12.543 -27.048 1.00 98.00 217 VAL A N 1
ATOM 1638 C CA . VAL A 1 217 ? 24.064 -13.785 -27.277 1.00 98.00 217 VAL A CA 1
ATOM 1639 C C . VAL A 1 217 ? 23.858 -14.753 -26.1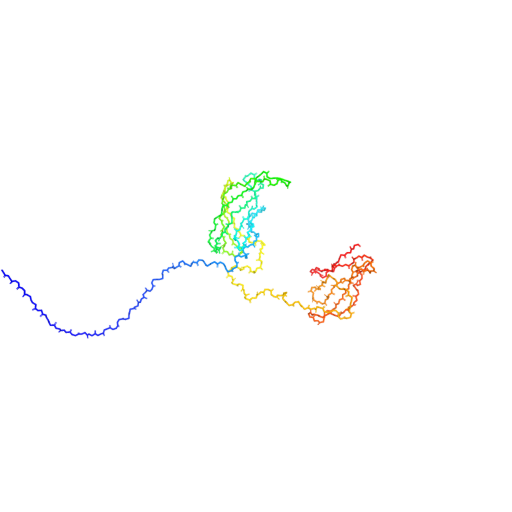09 1.00 98.00 217 VAL A C 1
ATOM 1641 O O . VAL A 1 217 ? 23.627 -15.941 -26.322 1.00 98.00 217 VAL A O 1
ATOM 1644 N N . SER A 1 218 ? 23.904 -14.248 -24.874 1.00 95.94 218 SER A N 1
ATOM 1645 C CA . SER A 1 218 ? 23.595 -14.981 -23.638 1.00 95.94 218 SER A CA 1
ATOM 1646 C C . SER A 1 218 ? 23.003 -14.034 -22.587 1.00 95.94 218 SER A C 1
ATOM 1648 O O . SER A 1 218 ? 22.752 -12.871 -22.886 1.00 95.94 218 SER A O 1
ATOM 1650 N N . ASP A 1 219 ? 22.775 -14.509 -21.360 1.00 91.38 219 ASP A N 1
ATOM 1651 C CA . ASP A 1 219 ? 22.267 -13.676 -20.257 1.00 91.38 219 ASP A CA 1
ATOM 1652 C C . ASP A 1 219 ? 23.160 -12.468 -19.930 1.00 91.38 219 ASP A C 1
ATOM 1654 O O . ASP A 1 219 ? 22.656 -11.430 -19.514 1.00 91.38 219 ASP A O 1
ATOM 1658 N N . VAL A 1 220 ? 24.471 -12.579 -20.165 1.00 94.75 220 VAL A N 1
ATOM 1659 C CA . VAL A 1 220 ? 25.470 -11.562 -19.785 1.00 94.75 220 VAL A CA 1
ATOM 1660 C C . VAL A 1 220 ? 26.282 -11.037 -20.968 1.00 94.75 220 VAL A C 1
ATOM 1662 O O . VAL A 1 220 ? 27.291 -10.357 -20.785 1.00 94.75 220 VAL A O 1
ATOM 1665 N N . LEU A 1 221 ? 25.874 -11.357 -22.197 1.00 97.56 221 LEU A N 1
ATOM 1666 C CA . LEU A 1 221 ? 26.601 -10.974 -23.401 1.00 97.56 221 LEU A CA 1
ATOM 1667 C C . LEU A 1 221 ? 25.646 -10.567 -24.5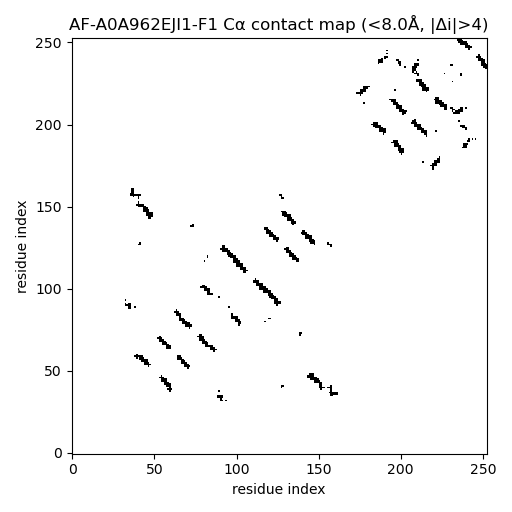19 1.00 97.56 221 LEU A C 1
ATOM 1669 O O . LEU A 1 221 ? 24.790 -11.349 -24.937 1.00 97.56 221 LEU A O 1
ATOM 1673 N N . PHE A 1 222 ? 25.886 -9.381 -25.063 1.00 98.62 222 PHE A N 1
ATOM 1674 C CA . PHE A 1 222 ? 25.197 -8.841 -26.228 1.00 98.62 222 PHE A CA 1
ATOM 1675 C C . PHE A 1 222 ? 26.222 -8.441 -27.295 1.00 98.62 222 PHE A C 1
ATOM 1677 O O . PHE A 1 222 ? 27.301 -7.963 -26.960 1.00 98.62 222 PHE A O 1
ATOM 1684 N N . ASP A 1 223 ? 25.904 -8.626 -28.575 1.00 98.69 223 ASP A N 1
ATOM 1685 C CA . ASP A 1 223 ? 26.713 -8.131 -29.695 1.00 98.69 223 ASP A CA 1
ATOM 1686 C C . ASP A 1 223 ? 26.144 -6.785 -30.165 1.00 98.69 223 ASP A C 1
ATOM 1688 O O . ASP A 1 223 ? 24.973 -6.696 -30.541 1.00 98.69 223 ASP A O 1
ATOM 1692 N N . TYR A 1 224 ? 26.964 -5.734 -30.163 1.00 98.69 224 TYR A N 1
ATOM 1693 C CA . TYR A 1 224 ? 26.557 -4.397 -30.598 1.00 98.69 224 TYR A CA 1
ATOM 1694 C C . TYR A 1 224 ? 26.106 -4.388 -32.066 1.00 98.69 224 TYR A C 1
ATOM 1696 O O . TYR A 1 224 ? 26.742 -4.998 -32.932 1.00 98.69 224 TYR A O 1
ATOM 1704 N N . ARG A 1 225 ? 24.995 -3.695 -32.351 1.00 98.50 225 ARG A N 1
ATOM 1705 C CA . ARG A 1 225 ? 24.391 -3.620 -33.692 1.00 98.50 225 ARG A CA 1
ATOM 1706 C C . ARG A 1 225 ? 24.361 -2.216 -34.289 1.00 98.50 225 ARG A C 1
ATOM 1708 O O . ARG A 1 225 ? 24.146 -2.099 -35.495 1.00 98.50 225 ARG A O 1
ATOM 1715 N N . GLY A 1 226 ? 24.631 -1.181 -33.499 1.00 97.75 226 GLY A N 1
ATOM 1716 C CA . GLY A 1 226 ? 24.658 0.205 -33.960 1.00 97.75 226 GLY A CA 1
ATOM 1717 C C . GLY A 1 226 ? 23.610 1.096 -33.286 1.00 97.75 226 GLY A C 1
ATOM 1718 O O . GLY A 1 226 ? 22.916 0.651 -32.367 1.00 97.75 226 GLY A O 1
ATOM 1719 N N . PRO A 1 227 ? 23.463 2.337 -33.779 1.00 97.12 227 PRO A N 1
ATOM 1720 C CA . PRO A 1 227 ? 22.421 3.256 -33.338 1.00 97.12 227 PRO A CA 1
ATOM 1721 C C . PRO A 1 227 ? 21.024 2.792 -33.755 1.00 97.12 227 PRO A C 1
ATOM 1723 O O . PRO A 1 227 ? 20.840 2.144 -34.793 1.00 97.12 227 PRO A O 1
ATOM 1726 N N . VAL A 1 228 ? 20.018 3.168 -32.965 1.00 96.19 228 VAL A N 1
ATOM 1727 C CA . VAL A 1 228 ? 18.607 2.923 -33.284 1.00 96.19 228 VAL A CA 1
ATOM 1728 C C . VAL A 1 228 ? 18.177 3.855 -34.417 1.00 96.19 228 VAL A C 1
ATOM 1730 O O . VAL A 1 228 ? 18.076 5.073 -34.268 1.00 96.19 228 VAL A O 1
ATOM 1733 N N . SER A 1 229 ? 17.922 3.277 -35.590 1.00 92.12 229 SER A N 1
ATOM 1734 C CA . SER A 1 229 ? 17.550 4.047 -36.778 1.00 92.12 229 SER A CA 1
ATOM 1735 C C . SER A 1 229 ? 16.207 4.759 -36.588 1.00 92.12 229 SER A C 1
ATOM 1737 O O . SER A 1 229 ? 15.208 4.131 -36.245 1.00 92.12 229 SER A O 1
ATOM 1739 N N . GLY A 1 230 ? 16.183 6.070 -36.843 1.00 90.56 230 GLY A N 1
ATOM 1740 C CA . GLY A 1 230 ? 14.972 6.895 -36.775 1.00 90.56 230 GLY A CA 1
ATOM 1741 C C . GLY A 1 230 ? 14.593 7.396 -35.379 1.00 90.56 230 GLY A C 1
ATOM 1742 O O . GLY A 1 230 ? 13.613 8.127 -35.278 1.00 90.56 230 GLY A O 1
ATOM 1743 N N . ALA A 1 231 ? 15.350 7.035 -34.338 1.00 91.44 231 ALA A N 1
ATOM 1744 C CA . ALA A 1 231 ? 15.137 7.539 -32.980 1.00 91.44 231 ALA A CA 1
ATOM 1745 C C . ALA A 1 231 ? 16.022 8.754 -32.654 1.00 91.44 231 ALA A C 1
ATOM 1747 O O . ALA A 1 231 ? 15.556 9.688 -32.016 1.00 91.44 231 ALA A O 1
ATOM 1748 N N . ASN A 1 232 ? 17.268 8.752 -33.134 1.00 95.69 232 ASN A N 1
ATOM 1749 C CA . ASN A 1 232 ? 18.284 9.720 -32.717 1.00 95.69 232 ASN A CA 1
ATOM 1750 C C . ASN A 1 232 ? 18.176 11.071 -33.433 1.00 95.69 232 ASN A C 1
ATOM 1752 O O . ASN A 1 232 ? 17.883 11.151 -34.633 1.00 95.69 232 ASN A O 1
ATOM 1756 N N . SER A 1 233 ? 18.487 12.127 -32.693 1.00 92.06 233 SER A N 1
ATOM 1757 C CA . SER A 1 233 ? 18.363 13.526 -33.071 1.00 92.06 233 SER A CA 1
ATOM 1758 C C . SER A 1 233 ? 19.466 14.375 -32.405 1.00 92.06 233 SER A C 1
ATOM 1760 O O . SER A 1 233 ? 20.340 13.849 -31.725 1.00 92.06 233 SER A O 1
ATOM 1762 N N . PRO A 1 234 ? 19.491 15.705 -32.614 1.00 90.81 234 PRO A N 1
ATOM 1763 C CA . PRO A 1 234 ? 20.384 16.592 -31.862 1.00 90.81 234 PRO A CA 1
ATOM 1764 C C . PRO A 1 234 ? 19.995 16.800 -30.383 1.00 90.81 234 PRO A C 1
ATOM 1766 O O . PRO A 1 234 ? 20.680 17.553 -29.694 1.00 90.81 234 PRO A O 1
ATOM 1769 N N . ALA A 1 235 ? 18.871 16.232 -29.934 1.00 90.81 235 ALA A N 1
ATOM 1770 C CA . ALA A 1 235 ? 18.399 16.275 -28.552 1.00 90.81 235 ALA A CA 1
ATOM 1771 C C . ALA A 1 235 ? 19.115 15.241 -27.668 1.00 90.81 235 ALA A C 1
ATOM 1773 O O . ALA A 1 235 ? 19.986 14.499 -28.122 1.00 90.81 235 ALA A O 1
ATOM 1774 N N . LEU A 1 236 ? 18.718 15.180 -26.394 1.00 91.62 236 LEU A N 1
ATOM 1775 C CA . LEU A 1 236 ? 19.041 14.041 -25.544 1.00 91.62 236 LEU A CA 1
ATOM 1776 C C . LEU A 1 236 ? 18.030 12.918 -25.798 1.00 91.62 236 LEU A C 1
ATOM 1778 O O . LEU A 1 236 ? 16.898 13.025 -25.330 1.00 91.62 236 LEU A O 1
ATOM 1782 N N . ASP A 1 237 ? 18.424 11.856 -26.501 1.00 92.62 237 ASP A N 1
ATOM 1783 C CA . ASP A 1 237 ? 17.554 10.712 -26.786 1.00 92.62 237 ASP A CA 1
ATOM 1784 C C . ASP A 1 237 ? 17.917 9.512 -25.895 1.00 92.62 237 ASP A C 1
ATOM 1786 O O . ASP A 1 237 ? 18.994 8.923 -26.004 1.00 92.62 237 ASP A O 1
ATOM 1790 N N . GLY A 1 238 ? 17.014 9.135 -24.986 1.00 90.38 238 GLY A N 1
ATOM 1791 C CA . GLY A 1 238 ? 17.296 8.129 -23.957 1.00 90.38 238 GLY A CA 1
ATOM 1792 C C . GLY A 1 238 ? 16.058 7.486 -23.338 1.00 90.38 238 GLY A C 1
ATOM 1793 O O . GLY A 1 238 ? 14.951 7.598 -23.868 1.00 90.38 238 GLY A O 1
ATOM 1794 N N . VAL A 1 239 ? 16.248 6.786 -22.214 1.00 94.12 239 VAL A N 1
ATOM 1795 C CA . VAL A 1 239 ? 15.184 6.098 -21.456 1.00 94.12 239 VAL A CA 1
ATOM 1796 C C . VAL A 1 239 ? 14.276 5.234 -22.353 1.00 94.12 239 VAL A C 1
ATOM 1798 O O . VAL A 1 239 ? 13.076 5.484 -22.506 1.00 94.12 239 VAL A O 1
ATOM 1801 N N . ALA A 1 240 ? 14.850 4.208 -22.984 1.00 94.19 240 ALA A N 1
ATOM 1802 C CA . ALA A 1 240 ? 14.097 3.294 -23.842 1.00 94.19 240 ALA A CA 1
ATOM 1803 C C . ALA A 1 240 ? 13.044 2.490 -23.054 1.00 94.19 240 ALA A C 1
ATOM 1805 O O . ALA A 1 240 ? 13.280 2.038 -21.934 1.00 94.19 240 ALA A O 1
ATOM 1806 N N . SER A 1 241 ? 11.879 2.270 -23.660 1.00 94.62 241 SER A N 1
ATOM 1807 C CA . SER A 1 241 ? 10.822 1.410 -23.123 1.00 94.62 241 SER A CA 1
ATOM 1808 C C . SER A 1 241 ? 9.970 0.801 -24.239 1.00 94.62 241 SER A C 1
ATOM 1810 O O . SER A 1 241 ? 10.082 1.165 -25.412 1.00 94.62 241 SER A O 1
ATOM 1812 N N . MET A 1 242 ? 9.134 -0.177 -23.892 1.00 93.62 242 MET A N 1
ATOM 1813 C CA . MET A 1 242 ? 8.282 -0.880 -24.847 1.00 93.62 242 MET A CA 1
ATOM 1814 C C . MET A 1 242 ? 6.978 -1.316 -24.183 1.00 93.62 242 MET A C 1
ATOM 1816 O O . MET A 1 242 ? 6.990 -1.716 -23.018 1.00 93.62 242 MET A O 1
ATOM 1820 N N . ASP A 1 243 ? 5.871 -1.253 -24.920 1.00 90.88 243 ASP A N 1
ATOM 1821 C CA . ASP A 1 243 ? 4.575 -1.751 -24.452 1.00 90.88 243 ASP A CA 1
ATOM 1822 C C . ASP A 1 243 ? 4.300 -3.210 -24.853 1.00 90.88 243 ASP A C 1
ATOM 1824 O O . ASP A 1 243 ? 5.127 -3.901 -25.458 1.00 90.88 243 ASP A O 1
ATOM 1828 N N . ASP A 1 244 ? 3.109 -3.693 -24.499 1.00 88.19 244 ASP A N 1
ATOM 1829 C CA . ASP A 1 244 ? 2.676 -5.068 -24.753 1.00 88.19 244 ASP A CA 1
ATOM 1830 C C . ASP A 1 244 ? 2.429 -5.358 -26.244 1.00 88.19 244 ASP A C 1
ATOM 1832 O O . ASP A 1 244 ? 2.439 -6.522 -26.651 1.00 88.19 244 ASP A O 1
ATOM 1836 N N . GLU A 1 245 ? 2.295 -4.322 -27.078 1.00 90.69 245 GLU A N 1
ATOM 1837 C CA . GLU A 1 245 ? 2.197 -4.426 -28.536 1.00 90.69 245 GLU A CA 1
ATOM 1838 C C . GLU A 1 245 ? 3.557 -4.296 -29.251 1.00 90.69 245 GLU A C 1
ATOM 1840 O O . GLU A 1 245 ? 3.597 -4.199 -30.478 1.00 90.69 245 GLU A O 1
ATOM 1845 N N . GLN A 1 246 ? 4.673 -4.325 -28.511 1.00 85.62 246 GLN A N 1
ATOM 1846 C CA . GLN A 1 246 ? 6.041 -4.153 -29.026 1.00 85.62 246 GLN A CA 1
ATOM 1847 C C . GLN A 1 246 ? 6.302 -2.782 -29.666 1.00 85.62 246 GLN A C 1
ATOM 1849 O O . GLN A 1 246 ? 7.194 -2.636 -30.508 1.00 85.62 246 GLN A O 1
ATOM 1854 N N . ARG A 1 247 ? 5.551 -1.748 -29.274 1.00 91.81 247 ARG A N 1
ATOM 1855 C CA . ARG A 1 247 ? 5.837 -0.377 -29.705 1.00 91.81 247 ARG A CA 1
ATOM 1856 C C . ARG A 1 247 ? 6.975 0.179 -28.865 1.00 91.81 247 ARG A C 1
ATOM 1858 O O . ARG A 1 247 ? 6.931 0.117 -27.641 1.00 91.81 247 ARG A O 1
ATOM 1865 N N . PHE A 1 248 ? 7.998 0.695 -29.537 1.00 92.38 248 PHE A N 1
ATOM 1866 C CA . PHE A 1 248 ? 9.173 1.287 -28.905 1.00 92.38 248 PHE A CA 1
ATOM 1867 C C . PHE A 1 248 ? 8.908 2.750 -28.536 1.00 92.38 248 PHE A C 1
ATOM 1869 O O . PHE A 1 248 ? 8.403 3.517 -29.358 1.00 92.38 248 PHE A O 1
ATOM 1876 N N . TYR A 1 249 ? 9.279 3.129 -27.317 1.00 95.25 249 TYR A N 1
ATOM 1877 C CA . TYR A 1 249 ? 9.144 4.473 -26.768 1.00 95.25 249 TYR A CA 1
ATOM 1878 C C . TYR A 1 249 ? 10.476 4.936 -26.189 1.00 95.25 249 TYR A C 1
ATOM 1880 O O . TYR A 1 249 ? 11.260 4.131 -25.690 1.00 95.25 249 TYR A O 1
ATOM 1888 N N . PHE A 1 250 ? 10.710 6.242 -26.227 1.00 95.12 250 PHE A N 1
ATOM 1889 C CA . PHE A 1 250 ? 11.889 6.872 -25.650 1.00 95.12 250 PHE A CA 1
ATOM 1890 C C . PHE A 1 250 ? 11.585 8.322 -25.276 1.00 95.12 250 PHE A C 1
ATOM 1892 O O . PHE A 1 250 ? 10.559 8.879 -25.683 1.00 95.12 250 PHE A O 1
ATOM 1899 N N . VAL A 1 251 ? 12.466 8.916 -24.480 1.00 93.38 251 VAL A N 1
ATOM 1900 C CA . VAL A 1 251 ? 12.404 10.322 -24.088 1.00 93.38 251 VAL A CA 1
ATOM 1901 C C . VAL A 1 251 ? 13.383 11.110 -24.952 1.00 93.38 251 VAL A C 1
ATOM 1903 O O . VAL A 1 251 ? 14.515 10.678 -25.141 1.00 93.38 251 VAL A O 1
ATOM 1906 N N . SER A 1 252 ? 12.923 12.254 -25.459 1.00 92.06 252 SER A N 1
ATOM 1907 C CA . SER A 1 252 ? 13.695 13.211 -26.257 1.00 92.06 252 SER A CA 1
ATOM 1908 C C . SER A 1 252 ? 13.451 14.623 -25.709 1.00 92.06 252 SER A C 1
ATOM 1910 O O . SER A 1 252 ? 12.316 14.914 -25.307 1.00 92.06 252 SER A O 1
ATOM 1912 N N . THR A 1 253 ? 14.477 15.482 -25.644 1.00 86.75 253 THR A N 1
ATOM 1913 C CA . THR A 1 253 ? 14.401 16.833 -25.030 1.00 86.75 253 THR A CA 1
ATOM 1914 C C . THR A 1 253 ? 14.798 17.982 -25.943 1.00 86.75 253 THR A C 1
ATOM 1916 O O . THR A 1 253 ? 15.934 17.941 -26.460 1.00 86.75 253 THR A O 1
#

Secondary structure (DSSP, 8-state):
-----------PPPP----------------PPPPPS-GGGG-EEEE-TT--S-EEEEEEETTEEEEEEEEE-TTS-EEEEEEPPB-S---TTPPEEEEEEEEES-BTTB--PEEEEEEEEEEEESSSSEEEEEEEETTEEEEEEEEEEEE--STT-SSSPP-S---GGG-SPPPPEEET--S--EEEEE-TTS-EEEEE----TTS-B-EEEEEEEETTEEEEEEE-TTT--SSBEEEEEE-TT--EEEEE-

Sequence (253 aa):
MSRILSSPLASPIRHLIGALILFAAIVPGSLAALPLSQPQALSGAWYDPASNGEGYFVLVAESGMVATWYGYDAQGQRLWLVSETFTGNVELGVPITLNLFRGSGGVFTQPLANIEAWGSLSLRFDDCTHGLATLSGLDGAKVSQLLQFAGVREQGRCDAAPAGSEYLAFGHPEAVSIRGYTEDAMEPFISRDGRYLFFNNSNAPEVNTDLQYAERVSDVLFDYRGPVSGANSPALDGVASMDDEQRFYFVST

Radius of gyration: 34.73 Å; Cα contacts (8 Å, |Δi|>4): 487; chains: 1; bounding box: 56×97×117 Å

Nearest PDB structures (foldseek):
  7phw-assembly2_D  TM=2.380E-01  e=1.304E-01  Plasmodium falciparum 3D7
  5mk8-assembly2_B  TM=1.981E-01  e=8.827E-01  Clostridium botulinum

pLDDT: mean 83.86, std 19.52, range [35.47, 98.75]

Solvent-accessible surface area (backbone atoms only — not comparable to full-atom values): 15004 Å² total; per-residue (Å²): 139,85,89,84,90,89,86,89,90,88,86,88,89,81,92,77,89,76,85,80,81,79,79,76,77,81,71,83,69,76,78,74,71,63,64,43,66,32,57,46,34,58,16,27,37,32,29,27,91,92,54,81,87,44,36,35,40,35,45,43,52,97,90,26,32,39,43,35,39,42,33,60,44,80,84,69,46,84,38,57,37,38,39,52,76,42,75,72,82,64,35,64,71,46,72,44,77,35,53,25,30,30,75,43,84,46,44,98,93,51,69,70,45,49,80,40,85,45,37,36,38,36,41,23,36,65,50,53,47,36,30,41,37,35,41,42,39,85,68,46,74,48,77,37,61,30,38,58,79,47,55,51,82,57,84,78,45,20,72,47,62,77,69,92,58,76,87,50,90,83,54,80,91,72,78,68,42,48,50,92,59,87,73,61,76,33,62,73,31,69,42,94,86,59,50,37,41,32,26,19,35,46,87,51,93,90,52,66,16,34,36,30,35,22,39,55,76,53,100,45,32,24,42,53,71,48,68,44,84,92,69,56,58,94,34,51,22,32,62,52,49,67,54,98,85,70,50,80,46,65,46,72,99

Foldseek 3Di:
DDDDDDDDDDDDDDDDDDDDDDPDPPPVPPPPQDFFLACQLLAAWKFFPVDPAKTKGWGQDQQAIKIKIWAAFLVRHTWIKIWDGHPDGAGAPDWDKTWIWTWDDADPVRGPTDIGTFFMWTWHHNFSFWTWIWTDGPRGIDIGTIGGPDGDDPPRGRRDNPPPDDCCVVPDDDAADAPPDDAAWAQWDAFPVNFKIWTWGDPDPVDAGFIFMFTDPDPRYTYGDGTDPPQGDSWNWGNWDADPVRDIDIDTD

Mean predicted aligned error: 17.89 Å